Protein AF-0000000065904518 (afdb_homodimer)

pLDDT: mean 92.26, std 13.94, range [32.84, 98.69]

Solvent-accessible surface area (backbone atoms only — not comparable to full-atom values): 16550 Å² total; per-residue (Å²): 127,89,69,76,76,59,54,60,57,53,29,49,75,62,74,38,80,80,44,69,68,53,45,39,47,5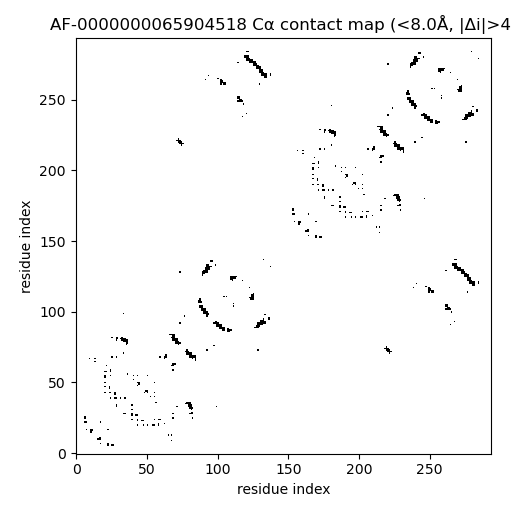3,52,30,30,59,76,35,68,60,33,37,64,67,58,40,47,53,53,30,31,72,77,37,74,81,62,52,71,66,55,50,53,50,43,52,50,52,35,35,74,62,60,62,30,38,78,45,29,58,71,97,48,69,61,21,27,25,49,82,59,93,60,55,56,32,39,34,35,20,74,82,83,60,55,71,42,80,24,62,40,83,72,47,55,71,49,60,61,78,68,73,52,61,83,69,36,55,70,55,34,50,45,47,41,33,34,28,31,37,57,77,56,45,59,54,51,58,60,66,65,63,122,127,88,69,76,77,58,54,57,58,53,29,49,76,62,74,36,81,79,44,70,68,52,46,38,46,54,53,31,30,59,75,35,70,60,33,36,64,67,59,40,49,53,52,30,31,71,79,37,74,81,63,51,72,67,56,51,51,51,42,51,49,53,37,33,75,62,59,61,30,38,77,47,29,57,71,98,48,69,58,21,28,26,49,82,60,94,59,56,58,33,39,33,35,20,74,80,83,60,53,70,44,80,24,61,40,84,74,46,56,71,48,61,61,80,68,71,52,62,85,69,37,55,70,56,36,52,46,46,40,34,33,28,31,37,58,77,55,46,57,56,51,57,58,66,66,63,124

Structure (mmCIF, N/CA/C/O backbone):
data_AF-0000000065904518-model_v1
#
loop_
_entity.id
_entity.type
_entity.pdbx_description
1 polymer 'Transcriptional regulator FurA'
#
loop_
_atom_site.group_PDB
_atom_site.id
_atom_site.type_symbol
_atom_site.label_atom_id
_atom_site.label_alt_id
_atom_site.label_comp_id
_atom_site.label_asym_id
_atom_site.label_entity_id
_atom_site.label_seq_id
_atom_site.pdbx_PDB_ins_code
_atom_site.Cartn_x
_atom_site.Cartn_y
_atom_site.Cartn_z
_atom_site.occupancy
_atom_site.B_iso_or_equiv
_atom_site.auth_seq_id
_atom_site.auth_comp_id
_atom_site.auth_asym_id
_atom_site.auth_atom_id
_atom_site.pdbx_PDB_model_num
ATOM 1 N N . MET A 1 1 ? 13.672 -23.656 -23.484 1 33.91 1 MET A N 1
ATOM 2 C CA . MET A 1 1 ? 12.258 -24 -23.594 1 33.91 1 MET A CA 1
ATOM 3 C C . MET A 1 1 ? 11.477 -23.531 -22.375 1 33.91 1 MET A C 1
ATOM 5 O O . MET A 1 1 ? 11.734 -23.984 -21.266 1 33.91 1 MET A O 1
ATOM 9 N N . SER A 1 2 ? 11.133 -22.25 -22.141 1 41.97 2 SER A N 1
ATOM 10 C CA . SER A 1 2 ? 10.445 -21.766 -20.953 1 41.97 2 SER A CA 1
ATOM 11 C C . SER A 1 2 ? 9.273 -22.656 -20.578 1 41.97 2 SER A C 1
ATOM 13 O O . SER A 1 2 ? 8.32 -22.797 -21.344 1 41.97 2 SER A O 1
ATOM 15 N N . SER A 1 3 ? 9.453 -23.812 -19.984 1 47.16 3 SER A N 1
ATOM 16 C CA . SER A 1 3 ? 8.508 -24.875 -19.672 1 47.16 3 SER A CA 1
ATOM 17 C C . SER A 1 3 ? 7.203 -24.297 -19.125 1 47.16 3 SER A C 1
ATOM 19 O O . SER A 1 3 ? 7.211 -23.297 -18.422 1 47.16 3 SER A O 1
ATOM 21 N N . ILE A 1 4 ? 6.148 -24.391 -19.938 1 58.22 4 ILE A N 1
ATOM 22 C CA . ILE A 1 4 ? 4.797 -24.094 -19.484 1 58.22 4 ILE A CA 1
ATOM 23 C C . ILE A 1 4 ? 4.629 -24.547 -18.031 1 58.22 4 ILE A C 1
ATOM 25 O O . ILE A 1 4 ? 4.855 -25.719 -17.703 1 58.22 4 ILE A O 1
ATOM 29 N N . PRO A 1 5 ? 4.633 -23.578 -17.094 1 65.94 5 PRO A N 1
ATOM 30 C CA . PRO A 1 5 ? 4.461 -23.984 -15.695 1 65.94 5 PRO A CA 1
ATOM 31 C C . PRO A 1 5 ? 3.414 -25.078 -15.516 1 65.94 5 PRO A C 1
ATOM 33 O O . PRO A 1 5 ? 2.396 -25.094 -16.219 1 65.94 5 PRO A O 1
ATOM 36 N N . ASP A 1 6 ? 3.777 -26.156 -14.953 1 90.44 6 ASP A N 1
ATOM 37 C CA . ASP A 1 6 ? 2.793 -27.172 -14.547 1 90.44 6 ASP A CA 1
ATOM 38 C C . ASP A 1 6 ? 1.979 -26.688 -13.352 1 90.44 6 ASP A C 1
ATOM 40 O O . ASP A 1 6 ? 2.328 -26.969 -12.203 1 90.44 6 ASP A O 1
ATOM 44 N N . TYR A 1 7 ? 0.932 -25.938 -13.602 1 95.88 7 TYR A N 1
ATOM 45 C CA . TYR A 1 7 ? 0.104 -25.328 -12.57 1 95.88 7 TYR A CA 1
ATOM 46 C C . TYR A 1 7 ? -0.527 -26.391 -11.68 1 95.88 7 TYR A C 1
ATOM 48 O O . TYR A 1 7 ? -0.698 -26.188 -10.477 1 95.88 7 TYR A O 1
ATOM 56 N N . ALA A 1 8 ? -0.791 -27.516 -12.289 1 95.81 8 ALA A N 1
ATOM 57 C CA . ALA A 1 8 ? -1.344 -28.609 -11.492 1 95.81 8 ALA A CA 1
ATOM 58 C C . ALA A 1 8 ? -0.353 -29.062 -10.43 1 95.81 8 ALA A C 1
ATOM 60 O O . ALA A 1 8 ? -0.732 -29.297 -9.281 1 95.81 8 ALA A O 1
ATOM 61 N N . GLU A 1 9 ? 0.827 -29.188 -10.805 1 96.19 9 GLU A N 1
ATOM 62 C CA . GLU A 1 9 ? 1.854 -29.625 -9.867 1 96.19 9 GLU A CA 1
ATOM 63 C C . GLU A 1 9 ? 2.066 -28.578 -8.766 1 96.19 9 GLU A C 1
ATOM 65 O O . GLU A 1 9 ? 2.283 -28.922 -7.605 1 96.19 9 GLU A O 1
ATOM 70 N N . GLN A 1 10 ? 2.02 -27.328 -9.156 1 96.69 10 GLN A N 1
ATOM 71 C CA . GLN A 1 10 ? 2.162 -26.266 -8.172 1 96.69 10 GLN A CA 1
ATOM 72 C C . GLN A 1 10 ? 1.05 -26.328 -7.125 1 96.69 10 GLN A C 1
ATOM 74 O O . GLN A 1 10 ? 1.305 -26.172 -5.93 1 96.69 10 GLN A O 1
ATOM 79 N N . LEU A 1 11 ? -0.128 -26.531 -7.594 1 97.88 11 LEU A N 1
ATOM 80 C CA . LEU A 1 11 ? -1.276 -26.641 -6.703 1 97.88 11 LEU A CA 1
ATOM 81 C C . LEU A 1 11 ? -1.133 -27.844 -5.77 1 97.88 11 LEU A C 1
ATOM 83 O O . LEU A 1 11 ? -1.323 -27.703 -4.559 1 97.88 11 LEU A O 1
ATOM 87 N N . ARG A 1 12 ? -0.696 -28.953 -6.27 1 97.06 12 ARG A N 1
ATOM 88 C CA . ARG A 1 12 ? -0.511 -30.156 -5.465 1 97.06 12 ARG A CA 1
ATOM 89 C C . ARG A 1 12 ? 0.574 -29.938 -4.414 1 97.06 12 ARG A C 1
ATOM 91 O O . ARG A 1 12 ? 0.4 -30.312 -3.252 1 97.06 12 ARG A O 1
ATOM 98 N N . THR A 1 13 ? 1.61 -29.328 -4.805 1 96.38 13 THR A N 1
ATOM 99 C CA . THR A 1 13 ? 2.734 -29.094 -3.908 1 96.38 13 THR A CA 1
ATOM 100 C C . THR A 1 13 ? 2.33 -28.156 -2.768 1 96.38 13 THR A C 1
ATOM 102 O O . THR A 1 13 ? 2.846 -28.281 -1.653 1 96.38 13 THR A O 1
ATOM 105 N N . ALA A 1 14 ? 1.372 -27.312 -3.035 1 96.94 14 ALA A N 1
ATOM 106 C CA . ALA A 1 14 ? 0.885 -26.375 -2.027 1 96.94 14 ALA A CA 1
ATOM 107 C C . ALA A 1 14 ? -0.29 -26.969 -1.251 1 96.94 14 ALA A C 1
ATOM 109 O O . ALA A 1 14 ? -0.959 -26.266 -0.494 1 96.94 14 ALA A O 1
ATOM 110 N N . ASP A 1 15 ? -0.575 -28.203 -1.538 1 97.69 15 ASP A N 1
ATOM 111 C CA . ASP A 1 15 ? -1.636 -28.953 -0.865 1 97.69 15 ASP A CA 1
ATOM 112 C C . ASP A 1 15 ? -3.006 -28.359 -1.175 1 97.69 15 ASP A C 1
ATOM 114 O O . ASP A 1 15 ? -3.865 -28.266 -0.294 1 97.69 15 ASP A O 1
ATOM 118 N N . LEU A 1 16 ? -3.139 -27.891 -2.355 1 97.81 16 LEU A N 1
ATOM 119 C CA . LEU A 1 16 ? -4.43 -27.406 -2.844 1 97.81 16 LEU A CA 1
ATOM 120 C C . LEU A 1 16 ? -5.004 -28.375 -3.879 1 97.81 16 LEU A C 1
ATOM 122 O O . LEU A 1 16 ? -4.262 -28.969 -4.656 1 97.81 16 LEU A O 1
ATOM 126 N N . ARG A 1 17 ? -6.332 -28.406 -3.902 1 97.38 17 ARG A N 1
ATOM 127 C CA . ARG A 1 17 ? -6.984 -29.188 -4.941 1 97.38 17 ARG A CA 1
ATOM 128 C C . ARG A 1 17 ? -6.75 -28.594 -6.32 1 97.38 17 ARG A C 1
ATOM 130 O O . ARG A 1 17 ? -6.754 -27.359 -6.477 1 97.38 17 ARG A O 1
ATOM 137 N N . VAL A 1 18 ? -6.57 -29.594 -7.238 1 97.75 18 VAL A N 1
ATOM 138 C CA . VAL A 1 18 ? -6.465 -29.141 -8.625 1 97.75 18 VAL A CA 1
ATOM 139 C C . VAL A 1 18 ? -7.859 -28.969 -9.219 1 97.75 18 VAL A C 1
ATOM 141 O O . VAL A 1 18 ? -8.547 -29.953 -9.492 1 97.75 18 VAL A O 1
ATOM 144 N N . THR A 1 19 ? -8.32 -27.656 -9.414 1 96.88 19 THR A N 1
ATOM 145 C CA . THR A 1 19 ? -9.602 -27.375 -10.047 1 96.88 19 THR A CA 1
ATOM 146 C C . THR A 1 19 ? -9.406 -26.484 -11.281 1 96.88 19 THR A C 1
ATOM 148 O O . THR A 1 19 ? -8.375 -25.812 -11.414 1 96.88 19 THR A O 1
ATOM 151 N N . ARG A 1 20 ? -10.344 -26.5 -12.109 1 96.69 20 ARG A N 1
ATOM 152 C CA . ARG A 1 20 ? -10.25 -25.719 -13.328 1 96.69 20 ARG A CA 1
ATOM 153 C C . ARG A 1 20 ? -10.133 -24.234 -13.008 1 96.69 20 ARG A C 1
ATOM 155 O O . ARG A 1 20 ? -9.281 -23.531 -13.57 1 96.69 20 ARG A O 1
ATOM 162 N N . PRO A 1 21 ? -10.938 -23.656 -12.055 1 97.75 21 PRO A N 1
ATOM 163 C CA . PRO A 1 21 ? -10.797 -22.234 -11.734 1 97.75 21 PRO A CA 1
ATOM 164 C C . PRO A 1 21 ? -9.422 -21.875 -11.18 1 97.75 21 PRO A C 1
ATOM 166 O O . PRO A 1 21 ? -8.852 -20.844 -11.547 1 97.75 21 PRO A O 1
ATOM 169 N N . ARG A 1 22 ? -8.867 -22.75 -10.383 1 98.12 22 ARG A N 1
ATOM 170 C CA . ARG A 1 22 ? -7.559 -22.469 -9.805 1 98.12 22 ARG A CA 1
ATOM 171 C C . ARG A 1 22 ? -6.477 -22.469 -10.883 1 98.12 22 ARG A C 1
ATOM 173 O O . ARG A 1 22 ? -5.605 -21.594 -10.891 1 98.12 22 ARG A O 1
ATOM 180 N N . VAL A 1 23 ? -6.52 -23.406 -11.742 1 97.94 23 VAL A N 1
ATOM 181 C CA . VAL A 1 23 ? -5.559 -23.469 -12.836 1 97.94 23 VAL A CA 1
ATOM 182 C C . VAL A 1 23 ? -5.73 -22.234 -13.734 1 97.94 23 VAL A C 1
ATOM 184 O O . VAL A 1 23 ? -4.746 -21.594 -14.102 1 97.94 23 VAL A O 1
ATOM 187 N N . ALA A 1 24 ? -6.969 -21.922 -14.07 1 98 24 ALA A N 1
ATOM 188 C CA . ALA A 1 24 ? -7.258 -20.781 -14.938 1 98 24 ALA A CA 1
ATOM 189 C C . ALA A 1 24 ? -6.762 -19.469 -14.32 1 98 24 ALA A C 1
ATOM 191 O O . ALA A 1 24 ? -6.234 -18.609 -15.023 1 98 24 ALA A O 1
ATOM 192 N N . VAL A 1 25 ? -6.934 -19.312 -13.031 1 98.56 25 VAL A N 1
ATOM 193 C CA . VAL A 1 25 ? -6.5 -18.094 -12.352 1 98.56 25 VAL A CA 1
ATOM 194 C C . VAL A 1 25 ? -4.977 -18 -12.367 1 98.56 25 VAL A C 1
ATOM 196 O O . VAL A 1 25 ? -4.414 -16.938 -12.633 1 98.56 25 VAL A O 1
ATOM 199 N N . LEU A 1 26 ? -4.332 -19.125 -12.133 1 98.44 26 LEU A N 1
ATOM 200 C CA . LEU A 1 26 ? -2.873 -19.125 -12.195 1 98.44 26 LEU A CA 1
ATOM 201 C C . LEU A 1 26 ? -2.385 -18.734 -13.586 1 98.44 26 LEU A C 1
ATOM 203 O O . LEU A 1 26 ? -1.454 -17.938 -13.719 1 98.44 26 LEU A O 1
ATOM 207 N N . GLU A 1 27 ? -2.992 -19.281 -14.57 1 97.88 27 GLU A N 1
ATOM 208 C CA . GLU A 1 27 ? -2.646 -18.953 -15.953 1 97.88 27 GLU A CA 1
ATOM 209 C C . GLU A 1 27 ? -2.863 -17.469 -16.234 1 97.88 27 GLU A C 1
ATOM 211 O O . GLU A 1 27 ? -2.008 -16.812 -16.828 1 97.88 27 GLU A O 1
ATOM 216 N N . ALA A 1 28 ? -3.979 -16.953 -15.82 1 98.44 28 ALA A N 1
ATOM 217 C CA . ALA A 1 28 ? -4.332 -15.555 -16.047 1 98.44 28 ALA A CA 1
ATOM 218 C C . ALA A 1 28 ? -3.338 -14.617 -15.375 1 98.44 28 ALA A C 1
ATOM 220 O O . ALA A 1 28 ? -2.885 -13.641 -15.977 1 98.44 28 ALA A O 1
ATOM 221 N N . VAL A 1 29 ? -3 -14.922 -14.109 1 98.62 29 VAL A N 1
ATOM 222 C CA . VAL A 1 29 ? -2.066 -14.086 -13.359 1 98.62 29 VAL A CA 1
ATOM 223 C C . VAL A 1 29 ? -0.698 -14.109 -14.039 1 98.62 29 VAL A C 1
ATOM 225 O O . VAL A 1 29 ? -0.039 -13.07 -14.148 1 98.62 29 VAL A O 1
ATOM 228 N N . ASN A 1 30 ? -0.292 -15.234 -14.477 1 98.06 30 ASN A N 1
ATOM 229 C CA . ASN A 1 30 ? 0.993 -15.359 -15.156 1 98.06 30 ASN A CA 1
ATOM 230 C C . ASN A 1 30 ? 1.015 -14.578 -16.469 1 98.06 30 ASN A C 1
ATOM 232 O O . ASN A 1 30 ? 2.012 -13.93 -16.797 1 98.06 30 ASN A O 1
ATOM 236 N N . ALA A 1 31 ? -0.03 -14.609 -17.156 1 97.75 31 ALA A N 1
ATOM 237 C CA . ALA A 1 31 ? -0.126 -13.961 -18.469 1 97.75 31 ALA A CA 1
ATOM 238 C C . ALA A 1 31 ? -0.268 -12.453 -18.328 1 97.75 31 ALA A C 1
ATOM 240 O O . ALA A 1 31 ? -0.019 -11.703 -19.266 1 97.75 31 ALA A O 1
ATOM 241 N N . HIS A 1 32 ? -0.714 -11.977 -17.188 1 98.19 32 HIS A N 1
ATOM 242 C CA . HIS A 1 32 ? -0.97 -10.562 -16.969 1 98.19 32 HIS A CA 1
ATOM 243 C C . HIS A 1 32 ? -0.32 -10.086 -15.664 1 98.19 32 HIS A C 1
ATOM 245 O O . HIS A 1 32 ? -1.012 -9.812 -14.688 1 98.19 32 HIS A O 1
ATOM 251 N N . PRO A 1 33 ? 0.961 -9.914 -15.703 1 98.06 33 PRO A N 1
ATOM 252 C CA . PRO A 1 33 ? 1.641 -9.484 -14.477 1 98.06 33 PRO A CA 1
ATOM 253 C C . PRO A 1 33 ? 1.093 -8.164 -13.93 1 98.06 33 PRO A C 1
ATOM 255 O O . PRO A 1 33 ? 0.822 -7.238 -14.695 1 98.06 33 PRO A O 1
ATOM 258 N N . HIS A 1 34 ? 0.833 -8.117 -12.57 1 98.44 34 HIS A N 1
ATOM 259 C CA . HIS A 1 34 ? 0.378 -6.961 -11.812 1 98.44 34 HIS A CA 1
ATOM 260 C C . HIS A 1 34 ? -1.03 -6.547 -12.227 1 98.44 34 HIS A C 1
ATOM 262 O O . HIS A 1 34 ? -1.382 -5.367 -12.164 1 98.44 34 HIS A O 1
ATOM 268 N N . ALA A 1 35 ? -1.768 -7.488 -12.695 1 98.12 35 ALA A N 1
ATOM 269 C CA . ALA A 1 35 ? -3.143 -7.207 -13.102 1 98.12 35 ALA A CA 1
ATOM 270 C C . ALA A 1 35 ? -4.051 -7.047 -11.883 1 98.12 35 ALA A C 1
ATOM 272 O O . ALA A 1 35 ? -3.801 -7.645 -10.836 1 98.12 35 ALA A O 1
ATOM 273 N N . ASP A 1 36 ? -5.062 -6.211 -12.117 1 97.56 36 ASP A N 1
ATOM 274 C CA . ASP A 1 36 ? -6.078 -6.109 -11.07 1 97.56 36 ASP A CA 1
ATOM 275 C C . ASP A 1 36 ? -7.102 -7.234 -11.188 1 97.56 36 ASP A C 1
ATOM 277 O O . ASP A 1 36 ? -7.047 -8.039 -12.117 1 97.56 36 ASP A O 1
ATOM 281 N N . THR A 1 37 ? -7.992 -7.266 -10.266 1 97.25 37 THR A N 1
ATOM 282 C CA . THR A 1 37 ? -8.945 -8.367 -10.164 1 97.25 37 THR A CA 1
ATOM 283 C C . THR A 1 37 ? -9.859 -8.398 -11.383 1 97.25 37 THR A C 1
ATOM 285 O O . THR A 1 37 ? -10.188 -9.469 -11.898 1 97.25 37 THR A O 1
ATOM 288 N N . GLU A 1 38 ? -10.281 -7.254 -11.859 1 97.19 38 GLU A N 1
ATOM 289 C CA . GLU A 1 38 ? -11.188 -7.191 -13 1 97.19 38 GLU A CA 1
ATOM 290 C C . GLU A 1 38 ? -10.531 -7.762 -14.258 1 97.19 38 GLU A C 1
ATOM 292 O O . GLU A 1 38 ? -11.172 -8.492 -15.023 1 97.19 38 GLU A O 1
ATOM 297 N N . THR A 1 39 ? -9.352 -7.398 -14.492 1 98.06 39 THR A N 1
ATOM 298 C CA . THR A 1 39 ? -8.602 -7.934 -15.625 1 98.06 39 THR A CA 1
ATOM 299 C C . THR A 1 39 ? -8.484 -9.453 -15.523 1 98.06 39 THR A C 1
ATOM 301 O O . THR A 1 39 ? -8.695 -10.164 -16.5 1 98.06 39 THR A O 1
ATOM 304 N N . ILE A 1 40 ? -8.125 -9.914 -14.32 1 98.56 40 ILE A N 1
ATOM 305 C CA . ILE A 1 40 ? -7.977 -11.352 -14.102 1 98.56 40 ILE A CA 1
ATOM 306 C C . ILE A 1 40 ? -9.32 -12.047 -14.328 1 98.56 40 ILE A C 1
ATOM 308 O O . ILE A 1 40 ? -9.391 -13.07 -15.008 1 98.56 40 ILE A O 1
ATOM 312 N N . PHE A 1 41 ? -10.398 -11.438 -13.789 1 98.69 41 PHE A N 1
ATOM 313 C CA . PHE A 1 41 ? -11.727 -12.008 -13.977 1 98.69 41 PHE A CA 1
ATOM 314 C C . PHE A 1 41 ? -12.062 -12.133 -15.461 1 98.69 41 PHE A C 1
ATOM 316 O O . PHE A 1 41 ? -12.523 -13.18 -15.906 1 98.69 41 PHE A O 1
ATOM 323 N N . GLY A 1 42 ? -11.844 -11.141 -16.203 1 98.44 42 GLY A N 1
ATOM 324 C CA . GLY A 1 42 ? -12.094 -11.172 -17.625 1 98.44 42 GLY A CA 1
ATOM 325 C C . GLY A 1 42 ? -11.328 -12.273 -18.344 1 98.44 42 GLY A C 1
ATOM 326 O O . GLY A 1 42 ? -11.891 -12.992 -19.172 1 98.44 42 GLY A O 1
ATOM 327 N N . ALA A 1 43 ? -10.07 -12.383 -18.047 1 98.44 43 ALA A N 1
ATOM 328 C CA . ALA A 1 43 ? -9.227 -13.406 -18.656 1 98.44 43 ALA A CA 1
ATOM 329 C C . ALA A 1 43 ? -9.727 -14.812 -18.312 1 98.44 43 ALA A C 1
ATOM 331 O O . ALA A 1 43 ? -9.773 -15.688 -19.172 1 98.44 43 ALA A O 1
ATOM 332 N N . VAL A 1 44 ? -10.062 -15.016 -17.047 1 98.56 44 VAL A N 1
ATOM 333 C CA . VAL A 1 44 ? -10.539 -16.328 -16.609 1 98.56 44 VAL A CA 1
ATOM 334 C C . VAL A 1 44 ? -11.867 -16.641 -17.281 1 98.56 44 VAL A C 1
ATOM 336 O O . VAL A 1 44 ? -12.094 -17.766 -17.719 1 98.56 44 VAL A O 1
ATOM 339 N N . ARG A 1 45 ? -12.719 -15.688 -17.344 1 97.94 45 ARG A N 1
ATOM 340 C CA . ARG A 1 45 ? -14.039 -15.875 -17.922 1 97.94 45 ARG A CA 1
ATOM 341 C C . ARG A 1 45 ? -13.93 -16.281 -19.391 1 97.94 45 ARG A C 1
ATOM 343 O O . ARG A 1 45 ? -14.781 -17 -19.906 1 97.94 45 ARG A O 1
ATOM 350 N N . PHE A 1 46 ? -12.969 -15.781 -20.016 1 97 46 PHE A N 1
ATOM 351 C CA . PHE A 1 46 ? -12.742 -16.172 -21.391 1 97 46 PHE A CA 1
ATOM 352 C C . PHE A 1 46 ? -12.523 -17.672 -21.5 1 97 46 PHE A C 1
ATOM 354 O O . PHE A 1 46 ? -13.039 -18.328 -22.422 1 97 46 PHE A O 1
ATOM 361 N N . ALA A 1 47 ? -11.836 -18.234 -20.609 1 95.38 47 ALA A N 1
ATOM 362 C CA . ALA A 1 47 ? -11.531 -19.672 -20.594 1 95.38 47 ALA A CA 1
ATOM 363 C C . ALA A 1 47 ? -12.656 -20.469 -19.938 1 95.38 47 ALA A C 1
ATOM 365 O O . ALA A 1 47 ? -12.914 -21.609 -20.312 1 95.38 47 ALA A O 1
ATOM 366 N N . LEU A 1 48 ? -13.258 -19.891 -18.938 1 97.94 48 LEU A N 1
ATOM 367 C CA . LEU A 1 48 ? -14.344 -20.5 -18.188 1 97.94 48 LEU A CA 1
ATOM 368 C C . LEU A 1 48 ? -15.562 -19.562 -18.141 1 97.94 48 LEU A C 1
ATOM 370 O O . LEU A 1 48 ? -15.781 -18.875 -17.141 1 97.94 48 LEU A O 1
ATOM 374 N N . PRO A 1 49 ? -16.406 -19.703 -19.094 1 97.62 49 PRO A N 1
ATOM 375 C CA . PRO A 1 49 ? -17.484 -18.734 -19.266 1 97.62 49 PRO A CA 1
ATOM 376 C C . PRO A 1 49 ? -18.469 -18.719 -18.094 1 97.62 49 PRO A C 1
ATOM 378 O O . PRO A 1 49 ? -19.094 -17.688 -17.828 1 97.62 49 PRO A O 1
ATOM 381 N N . ASP A 1 50 ? -18.547 -19.672 -17.344 1 97.06 50 ASP A N 1
ATOM 382 C CA . ASP A 1 50 ? -19.562 -19.75 -16.297 1 97.06 50 ASP A CA 1
ATOM 383 C C . ASP A 1 50 ? -18.984 -19.391 -14.93 1 97.06 50 ASP A C 1
ATOM 385 O O . ASP A 1 50 ? -19.688 -19.469 -13.914 1 97.06 50 ASP A O 1
ATOM 389 N N . VAL A 1 51 ? -17.781 -19.016 -14.922 1 97.75 51 VAL A N 1
ATOM 390 C CA . VAL A 1 51 ? -17.156 -18.734 -13.633 1 97.75 51 VAL A CA 1
ATOM 391 C C . VAL A 1 51 ? -17.734 -17.453 -13.039 1 97.75 51 VAL A C 1
ATOM 393 O O . VAL A 1 51 ? -17.984 -16.484 -13.758 1 97.75 51 VAL A O 1
ATOM 396 N N . SER A 1 52 ? -18.031 -17.406 -11.773 1 97.94 52 SER A N 1
ATOM 397 C CA . SER A 1 52 ? -18.531 -16.219 -11.094 1 97.94 52 SER A CA 1
ATOM 398 C C . SER A 1 52 ? -17.391 -15.32 -10.633 1 97.94 52 SER A C 1
ATOM 400 O O . SER A 1 52 ? -16.266 -15.789 -10.43 1 97.94 52 SER A O 1
ATOM 402 N N . ARG A 1 53 ? -17.656 -14.07 -10.461 1 96.94 53 ARG A N 1
ATOM 403 C CA . ARG A 1 53 ? -16.672 -13.141 -9.906 1 96.94 53 ARG A CA 1
ATOM 404 C C . ARG A 1 53 ? -16.234 -13.57 -8.516 1 96.94 53 ARG A C 1
ATOM 406 O O . ARG A 1 53 ? -15.039 -13.539 -8.203 1 96.94 53 ARG A O 1
ATOM 413 N N . GLN A 1 54 ? -17.172 -14.039 -7.719 1 97.31 54 GLN A N 1
ATOM 414 C CA . GLN A 1 54 ? -16.875 -14.469 -6.352 1 97.31 54 GLN A CA 1
ATOM 415 C C . GLN A 1 54 ? -15.914 -15.648 -6.336 1 97.31 54 GLN A C 1
ATOM 417 O O . GLN A 1 54 ? -15.008 -15.711 -5.504 1 97.31 54 GLN A O 1
ATOM 422 N N . ALA A 1 55 ? -16.031 -16.516 -7.238 1 97.81 55 ALA A N 1
ATOM 423 C CA . ALA A 1 55 ? -15.148 -17.672 -7.332 1 97.81 55 ALA A CA 1
ATOM 424 C C . ALA A 1 55 ? -13.711 -17.234 -7.613 1 97.81 55 ALA A C 1
ATOM 426 O O . ALA A 1 55 ? -12.773 -17.75 -7.004 1 97.81 55 ALA A O 1
ATOM 427 N N . VAL A 1 56 ? -13.602 -16.297 -8.477 1 98.31 56 VAL A N 1
ATOM 428 C CA . VAL A 1 56 ? -12.273 -15.812 -8.828 1 98.31 56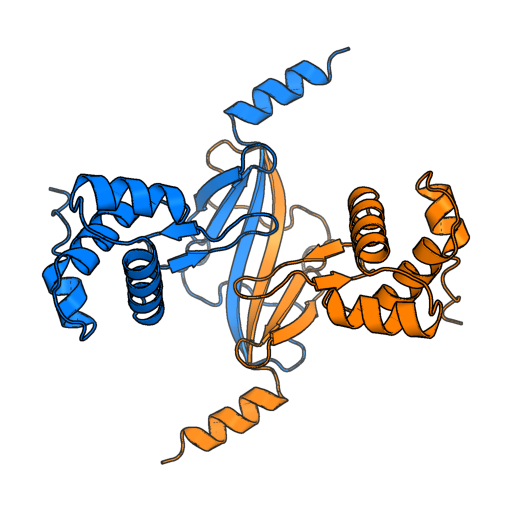 VAL A CA 1
ATOM 429 C C . VAL A 1 56 ? -11.633 -15.133 -7.617 1 98.31 56 VAL A C 1
ATOM 431 O O . VAL A 1 56 ? -10.461 -15.359 -7.32 1 98.31 56 VAL A O 1
ATOM 434 N N . TYR A 1 57 ? -12.422 -14.391 -6.914 1 97.62 57 TYR A N 1
ATOM 435 C CA . TYR A 1 57 ? -11.938 -13.742 -5.703 1 97.62 57 TYR A CA 1
ATOM 436 C C . TYR A 1 57 ? -11.484 -14.766 -4.672 1 97.62 57 TYR A C 1
ATOM 438 O O . TYR A 1 57 ? -10.406 -14.633 -4.09 1 97.62 57 TYR A O 1
ATOM 446 N N . ASP A 1 58 ? -12.242 -15.766 -4.508 1 98.25 58 ASP A N 1
ATOM 447 C CA . ASP A 1 58 ? -11.93 -16.812 -3.547 1 98.25 58 ASP A CA 1
ATOM 448 C C . ASP A 1 58 ? -10.648 -17.547 -3.939 1 98.25 58 ASP A C 1
ATOM 450 O O . ASP A 1 58 ? -9.812 -17.859 -3.086 1 98.25 58 ASP A O 1
ATOM 454 N N . VAL A 1 59 ? -10.578 -17.797 -5.172 1 98.56 59 VAL A N 1
ATOM 455 C CA . VAL A 1 59 ? -9.398 -18.516 -5.66 1 98.56 59 VAL A CA 1
ATOM 456 C C . VAL A 1 59 ? -8.156 -17.641 -5.469 1 98.56 59 VAL A C 1
ATOM 458 O O . VAL A 1 59 ? -7.121 -18.125 -5.004 1 98.56 59 VAL A O 1
ATOM 461 N N . LEU A 1 60 ? -8.258 -16.375 -5.84 1 98.56 60 LEU A N 1
ATOM 462 C CA . LEU A 1 60 ? -7.129 -15.461 -5.652 1 98.56 60 LEU A CA 1
ATOM 463 C C . LEU A 1 60 ? -6.707 -15.414 -4.188 1 98.56 60 LEU A C 1
ATOM 465 O O . LEU A 1 60 ? -5.512 -15.438 -3.881 1 98.56 60 LEU A O 1
ATOM 469 N N . HIS A 1 61 ? -7.629 -15.383 -3.322 1 97.56 61 HIS A N 1
ATOM 470 C CA . HIS A 1 61 ? -7.336 -15.383 -1.893 1 97.56 61 HIS A CA 1
ATOM 471 C C . HIS A 1 61 ? -6.617 -16.656 -1.478 1 97.56 61 HIS A C 1
ATOM 473 O O . HIS A 1 61 ? -5.605 -16.609 -0.773 1 97.56 61 HIS A O 1
ATOM 479 N N . ALA A 1 62 ? -7.098 -17.797 -1.93 1 98.19 62 ALA A N 1
ATOM 480 C CA . ALA A 1 62 ? -6.508 -19.094 -1.589 1 98.19 62 ALA A CA 1
ATOM 481 C C . ALA A 1 62 ? -5.078 -19.188 -2.117 1 98.19 62 ALA A C 1
ATOM 483 O O . ALA A 1 62 ? -4.18 -19.641 -1.405 1 98.19 62 ALA A O 1
ATOM 484 N N . LEU A 1 63 ? -4.941 -18.797 -3.348 1 98.44 63 LEU A N 1
ATOM 485 C CA . LEU A 1 63 ? -3.629 -18.891 -3.977 1 98.44 63 LEU A CA 1
ATOM 486 C C . LEU A 1 63 ? -2.637 -17.953 -3.303 1 98.44 63 LEU A C 1
ATOM 488 O O . LEU A 1 63 ? -1.454 -18.281 -3.176 1 98.44 63 LEU A O 1
ATOM 492 N N . THR A 1 64 ? -3.09 -16.797 -2.895 1 97.44 64 THR A N 1
ATOM 493 C CA . THR A 1 64 ? -2.25 -15.844 -2.178 1 97.44 64 THR A CA 1
ATOM 494 C C . THR A 1 64 ? -1.847 -16.391 -0.813 1 97.44 64 THR A C 1
ATOM 496 O O . THR A 1 64 ? -0.675 -16.344 -0.437 1 97.44 64 THR A O 1
ATOM 499 N N . ALA A 1 65 ? -2.773 -16.953 -0.15 1 96.19 65 ALA A N 1
ATOM 500 C CA . ALA A 1 65 ? -2.506 -17.531 1.161 1 96.19 65 ALA A CA 1
ATOM 501 C C . ALA A 1 65 ? -1.492 -18.672 1.06 1 96.19 65 ALA A C 1
ATOM 503 O O . ALA A 1 65 ? -0.684 -18.875 1.969 1 96.19 65 ALA A O 1
ATOM 504 N N . ALA A 1 66 ? -1.508 -19.328 -0.017 1 97.5 66 ALA A N 1
ATOM 505 C CA . ALA A 1 66 ? -0.63 -20.484 -0.224 1 97.5 66 ALA A CA 1
ATOM 506 C C . ALA A 1 66 ? 0.737 -20.047 -0.74 1 97.5 66 ALA A C 1
ATOM 508 O O . ALA A 1 66 ? 1.642 -20.859 -0.899 1 97.5 66 ALA A O 1
ATOM 509 N N . GLY A 1 67 ? 0.846 -18.812 -1.104 1 96.94 67 GLY A N 1
ATOM 510 C CA . GLY A 1 67 ? 2.125 -18.297 -1.553 1 96.94 67 GLY A CA 1
ATOM 511 C C . GLY A 1 67 ? 2.377 -18.516 -3.031 1 96.94 67 GLY A C 1
ATOM 512 O O . GLY A 1 67 ? 3.51 -18.375 -3.502 1 96.94 67 GLY A O 1
ATOM 513 N N . LEU A 1 68 ? 1.36 -18.891 -3.785 1 97.81 68 LEU A N 1
ATOM 514 C CA . LEU A 1 68 ? 1.512 -19.156 -5.215 1 97.81 68 LEU A CA 1
ATOM 515 C C . LEU A 1 68 ? 1.324 -17.875 -6.02 1 97.81 68 LEU A C 1
ATOM 517 O O . LEU A 1 68 ? 1.774 -17.781 -7.164 1 97.81 68 LEU A O 1
ATOM 521 N N . VAL A 1 69 ? 0.603 -16.938 -5.441 1 98.25 69 VAL A N 1
ATOM 522 C CA . VAL A 1 69 ? 0.341 -15.617 -6 1 98.25 69 VAL A CA 1
ATOM 523 C C . VAL A 1 69 ? 0.638 -14.539 -4.957 1 98.25 69 VAL A C 1
ATOM 525 O O . VAL A 1 69 ? 0.394 -14.742 -3.764 1 98.25 69 VAL A O 1
ATOM 528 N N . ARG A 1 70 ? 1.208 -13.516 -5.441 1 97.69 70 ARG A N 1
ATOM 529 C CA . ARG A 1 70 ? 1.448 -12.391 -4.543 1 97.69 70 ARG A CA 1
ATOM 530 C C . ARG A 1 70 ? 0.499 -11.234 -4.844 1 97.69 70 ARG A C 1
ATOM 532 O O . ARG A 1 70 ? 0.303 -10.875 -6.004 1 97.69 70 ARG A O 1
ATOM 539 N N . LYS A 1 71 ? -0.088 -10.789 -3.779 1 96.69 71 LYS A N 1
ATOM 540 C CA . LYS A 1 71 ? -0.924 -9.594 -3.85 1 96.69 71 LYS A CA 1
ATOM 541 C C . LYS A 1 71 ? -0.139 -8.344 -3.451 1 96.69 71 LYS A C 1
ATOM 543 O O . LYS A 1 71 ? 0.518 -8.328 -2.408 1 96.69 71 LYS A O 1
ATOM 548 N N . ILE A 1 72 ? -0.135 -7.359 -4.273 1 94.81 72 ILE A N 1
ATOM 549 C CA . ILE A 1 72 ? 0.49 -6.082 -3.947 1 94.81 72 ILE A CA 1
ATOM 550 C C . ILE A 1 72 ? -0.538 -4.961 -4.062 1 94.81 72 ILE A C 1
ATOM 552 O O . ILE A 1 72 ? -1.478 -5.051 -4.859 1 94.81 72 ILE A O 1
ATOM 556 N N . GLN A 1 73 ? -0.328 -4.004 -3.279 1 93.12 73 GLN A N 1
ATOM 557 C CA . GLN A 1 73 ? -1.235 -2.861 -3.322 1 93.12 73 GLN A CA 1
ATOM 558 C C . GLN A 1 73 ? -0.49 -1.556 -3.059 1 93.12 73 GLN A C 1
ATOM 560 O O . GLN A 1 73 ? -0.585 -0.989 -1.968 1 93.12 73 GLN A O 1
ATOM 565 N N . PRO A 1 74 ? 0.182 -1.065 -4.055 1 92.56 74 PRO A N 1
ATOM 566 C CA . PRO A 1 74 ? 0.805 0.246 -3.863 1 92.56 74 PRO A CA 1
ATOM 567 C C . PRO A 1 74 ? -0.202 1.326 -3.473 1 92.56 74 PRO A C 1
ATOM 569 O O . PRO A 1 74 ? -1.385 1.223 -3.807 1 92.56 74 PRO A O 1
ATOM 572 N N . SER A 1 75 ? 0.338 2.291 -2.771 1 88.56 75 SER A N 1
ATOM 573 C CA . SER A 1 75 ? -0.537 3.361 -2.305 1 88.56 75 SER A CA 1
ATOM 574 C C . SER A 1 75 ? -1.33 3.969 -3.457 1 88.56 75 SER A C 1
ATOM 576 O O . SER A 1 75 ? -0.77 4.266 -4.516 1 88.56 75 SER A O 1
ATOM 578 N N . GLY A 1 76 ? -2.695 4.066 -3.188 1 83.88 76 GLY A N 1
ATOM 579 C CA . GLY A 1 76 ? -3.551 4.703 -4.172 1 83.88 76 GLY A CA 1
ATOM 580 C C . GLY A 1 76 ? -4.023 3.754 -5.258 1 83.88 76 GLY A C 1
ATOM 581 O O . GLY A 1 76 ? -4.758 4.152 -6.164 1 83.88 76 GLY A O 1
ATOM 582 N N . SER A 1 77 ? -3.576 2.594 -5.207 1 89.62 77 SER A N 1
ATOM 583 C CA . SER A 1 77 ? -3.926 1.615 -6.23 1 89.62 77 SER A CA 1
ATOM 584 C C . SER A 1 77 ? -4.781 0.492 -5.652 1 89.62 77 SER A C 1
ATOM 586 O O . SER A 1 77 ? -4.766 0.252 -4.445 1 89.62 77 SER A O 1
ATOM 588 N N . VAL A 1 78 ? -5.555 -0.076 -6.516 1 91.31 78 VAL A N 1
ATOM 589 C CA . VAL A 1 78 ? -6.258 -1.295 -6.129 1 91.31 78 VAL A CA 1
ATOM 590 C C . VAL A 1 78 ? -5.27 -2.453 -6.023 1 91.31 78 VAL A C 1
ATOM 592 O O . VAL A 1 78 ? -4.109 -2.324 -6.422 1 91.31 78 VAL A O 1
ATOM 595 N N . ALA A 1 79 ? -5.754 -3.539 -5.457 1 95 79 ALA A N 1
ATOM 596 C CA . ALA A 1 79 ? -4.926 -4.738 -5.359 1 95 79 ALA A CA 1
ATOM 597 C C . ALA A 1 79 ? -4.512 -5.23 -6.742 1 95 79 ALA A C 1
ATOM 599 O O . ALA A 1 79 ? -5.316 -5.23 -7.676 1 95 79 ALA A O 1
ATOM 600 N N . ARG A 1 80 ? -3.303 -5.559 -6.891 1 97.5 80 ARG A N 1
ATOM 601 C CA . ARG A 1 80 ? -2.719 -6.16 -8.086 1 97.5 80 ARG A CA 1
ATOM 602 C C . ARG A 1 80 ? -2.088 -7.512 -7.762 1 97.5 80 ARG A C 1
ATOM 604 O O . ARG A 1 80 ? -1.671 -7.754 -6.629 1 97.5 80 ARG A O 1
ATOM 611 N N . TYR A 1 81 ? -1.97 -8.352 -8.781 1 98.31 81 TYR A N 1
ATOM 612 C CA . TYR A 1 81 ? -1.523 -9.719 -8.516 1 98.31 81 TYR A CA 1
ATOM 613 C C . TYR A 1 81 ? -0.39 -10.109 -9.453 1 98.31 81 TYR A C 1
ATOM 615 O O . TYR A 1 81 ? -0.359 -9.688 -10.617 1 98.31 81 TYR A O 1
ATOM 623 N N . GLU A 1 82 ? 0.48 -10.953 -8.898 1 98.44 82 GLU A N 1
ATOM 624 C CA . GLU A 1 82 ? 1.594 -11.453 -9.703 1 98.44 82 GLU A CA 1
ATOM 625 C C . GLU A 1 82 ? 1.956 -12.883 -9.312 1 98.44 82 GLU A C 1
ATOM 627 O O . GLU A 1 82 ? 1.693 -13.312 -8.188 1 98.44 82 GLU A O 1
ATOM 632 N N . SER A 1 83 ? 2.621 -13.57 -10.281 1 97.12 83 SER A N 1
ATOM 633 C CA . SER A 1 83 ? 3.016 -14.953 -10.047 1 97.12 83 SER A CA 1
ATOM 634 C C . SER A 1 83 ? 4.484 -15.047 -9.641 1 97.12 83 SER A C 1
ATOM 636 O O . SER A 1 83 ? 4.941 -16.109 -9.195 1 97.12 83 SER A O 1
ATOM 638 N N . ARG A 1 84 ? 5.184 -14.008 -9.859 1 96.69 84 ARG A N 1
ATOM 639 C CA . ARG A 1 84 ? 6.559 -13.984 -9.375 1 96.69 84 ARG A CA 1
ATOM 640 C C . ARG A 1 84 ? 6.602 -13.812 -7.859 1 96.69 84 ARG A C 1
ATOM 642 O O . ARG A 1 84 ? 6.289 -12.742 -7.34 1 96.69 84 ARG A O 1
ATOM 649 N N . VAL A 1 85 ? 7.004 -14.867 -7.168 1 95.75 85 VAL A N 1
ATOM 650 C CA . VAL A 1 85 ? 6.949 -14.867 -5.711 1 95.75 85 VAL A CA 1
ATOM 651 C C . VAL A 1 85 ? 8.266 -15.406 -5.141 1 95.75 85 VAL A C 1
ATOM 653 O O . VAL A 1 85 ? 8.992 -16.125 -5.82 1 95.75 85 VAL A O 1
ATOM 656 N N . GLY A 1 86 ? 8.586 -14.961 -3.922 1 92.94 86 GLY A N 1
ATOM 657 C CA . GLY A 1 86 ? 9.594 -15.625 -3.111 1 92.94 86 GLY A CA 1
ATOM 658 C C . GLY A 1 86 ? 11.008 -15.195 -3.443 1 92.94 86 GLY A C 1
ATOM 659 O O . GLY A 1 86 ? 11.977 -15.836 -3.02 1 92.94 86 GLY A O 1
ATOM 660 N N . ASP A 1 87 ? 11.188 -14.172 -4.242 1 95.56 87 ASP A N 1
ATOM 661 C CA . ASP A 1 87 ? 12.547 -13.836 -4.641 1 95.56 87 ASP A CA 1
ATOM 662 C C . ASP A 1 87 ? 12.938 -12.438 -4.148 1 95.56 87 ASP A C 1
ATOM 664 O O . ASP A 1 87 ? 13.945 -11.883 -4.582 1 95.56 87 ASP A O 1
ATOM 668 N N . ASN A 1 88 ? 12.125 -11.852 -3.328 1 97.19 88 ASN A N 1
ATOM 669 C CA . ASN A 1 88 ? 12.367 -10.57 -2.67 1 97.19 88 ASN A CA 1
ATOM 670 C C . ASN A 1 88 ? 12.492 -9.438 -3.68 1 97.19 88 ASN A C 1
ATOM 672 O O . ASN A 1 88 ? 13.195 -8.453 -3.436 1 97.19 88 ASN A O 1
ATOM 676 N N . HIS A 1 89 ? 11.914 -9.609 -4.82 1 97.88 89 HIS A N 1
ATOM 677 C CA . HIS A 1 89 ? 11.938 -8.5 -5.766 1 97.88 89 HIS A CA 1
ATOM 678 C C . HIS A 1 89 ? 11.047 -7.352 -5.293 1 97.88 89 HIS A C 1
ATOM 680 O O . HIS A 1 89 ? 10.188 -7.539 -4.426 1 97.88 89 HIS A O 1
ATOM 686 N N . HIS A 1 90 ? 11.297 -6.16 -5.836 1 97.75 90 HIS A N 1
ATOM 687 C CA . HIS A 1 90 ? 10.57 -4.938 -5.512 1 97.75 90 HIS A CA 1
ATOM 688 C C . HIS A 1 90 ? 9.836 -4.395 -6.73 1 97.75 90 HIS A C 1
ATOM 690 O O . HIS A 1 90 ? 9.734 -5.074 -7.754 1 97.75 90 HIS A O 1
ATOM 696 N N . HIS A 1 91 ? 9.188 -3.207 -6.516 1 98 91 HIS A N 1
ATOM 697 C CA . HIS A 1 91 ? 8.336 -2.725 -7.598 1 98 91 HIS A CA 1
ATOM 698 C C . HIS A 1 91 ? 8.586 -1.248 -7.883 1 98 91 HIS A C 1
ATOM 700 O O . HIS A 1 91 ? 8.93 -0.487 -6.973 1 98 91 HIS A O 1
ATOM 706 N N . ILE A 1 92 ? 8.477 -0.897 -9.109 1 97.94 92 ILE A N 1
ATOM 707 C CA . ILE A 1 92 ? 8.43 0.478 -9.594 1 97.94 92 ILE A CA 1
ATOM 708 C C . ILE A 1 92 ? 7.012 0.821 -10.039 1 97.94 92 ILE A C 1
ATOM 710 O O . ILE A 1 92 ? 6.348 0.014 -10.688 1 97.94 92 ILE A O 1
ATOM 714 N N . VAL A 1 93 ? 6.562 2.012 -9.688 1 97.75 93 VAL A N 1
ATOM 715 C CA . VAL A 1 93 ? 5.188 2.387 -10 1 97.75 93 VAL A CA 1
ATOM 716 C C . VAL A 1 93 ? 5.164 3.766 -10.656 1 97.75 93 VAL A C 1
ATOM 718 O O . VAL A 1 93 ? 5.777 4.711 -10.156 1 97.75 93 VAL A O 1
ATOM 721 N N . CYS A 1 94 ? 4.469 3.9 -11.719 1 97.94 94 CYS A N 1
ATOM 722 C CA . CYS A 1 94 ? 4.242 5.199 -12.344 1 97.94 94 CYS A CA 1
ATOM 723 C C . CYS A 1 94 ? 3.139 5.965 -11.617 1 97.94 94 CYS A C 1
ATOM 725 O O . CYS A 1 94 ? 2.02 5.469 -11.484 1 97.94 94 CYS A O 1
ATOM 727 N N . ARG A 1 95 ? 3.398 7.148 -11.281 1 94.94 95 ARG A N 1
ATOM 728 C CA . ARG A 1 95 ? 2.438 7.969 -10.555 1 94.94 95 ARG A CA 1
ATOM 729 C C . ARG A 1 95 ? 1.289 8.398 -11.461 1 94.94 95 ARG A C 1
ATOM 731 O O . ARG A 1 95 ? 0.197 8.711 -10.977 1 94.94 95 ARG A O 1
ATOM 738 N N . SER A 1 96 ? 1.495 8.43 -12.633 1 95.5 96 SER A N 1
ATOM 739 C CA . SER A 1 96 ? 0.528 8.984 -13.578 1 95.5 96 SER A CA 1
ATOM 740 C C . SER A 1 96 ? -0.426 7.914 -14.086 1 95.5 96 SER A C 1
ATOM 742 O O . SER A 1 96 ? -1.643 8.023 -13.922 1 95.5 96 SER A O 1
ATOM 744 N N . CYS A 1 97 ? 0.036 6.879 -14.625 1 96.12 97 CYS A N 1
ATOM 745 C CA . CYS A 1 97 ? -0.839 5.922 -15.289 1 96.12 97 CYS A CA 1
ATOM 746 C C . CYS A 1 97 ? -0.999 4.656 -14.461 1 96.12 97 CYS A C 1
ATOM 748 O O . CYS A 1 97 ? -1.834 3.803 -14.766 1 96.12 97 CYS A O 1
ATOM 750 N N . GLY A 1 98 ? -0.06 4.426 -13.438 1 96.5 98 GLY A N 1
ATOM 751 C CA . GLY A 1 98 ? -0.253 3.34 -12.492 1 96.5 98 GLY A CA 1
ATOM 752 C C . GLY A 1 98 ? 0.436 2.053 -12.906 1 96.5 98 GLY A C 1
ATOM 753 O O . GLY A 1 98 ? 0.35 1.042 -12.211 1 96.5 98 GLY A O 1
ATOM 754 N N . VAL A 1 99 ? 1.162 2.086 -14.016 1 97 99 VAL A N 1
ATOM 755 C CA . VAL A 1 99 ? 1.851 0.875 -14.453 1 97 99 VAL A CA 1
ATOM 756 C C . VAL A 1 99 ? 2.906 0.483 -13.422 1 97 99 VAL A C 1
ATOM 758 O O . VAL A 1 99 ? 3.525 1.348 -12.797 1 97 99 VAL A O 1
ATOM 761 N N . ILE A 1 100 ? 3.084 -0.788 -13.289 1 97.81 100 ILE A N 1
ATOM 762 C CA . ILE A 1 100 ? 4.012 -1.338 -12.312 1 97.81 100 ILE A CA 1
ATOM 763 C C . ILE A 1 100 ? 5.062 -2.193 -13.016 1 97.81 100 ILE A C 1
ATOM 765 O O . ILE A 1 100 ? 4.734 -2.965 -13.922 1 97.81 100 ILE A O 1
ATOM 769 N N . ALA A 1 101 ? 6.309 -2.107 -12.641 1 97.88 101 ALA A N 1
ATOM 770 C CA . ALA A 1 101 ? 7.391 -2.963 -13.117 1 97.88 101 ALA A CA 1
ATOM 771 C C . ALA A 1 101 ? 8.156 -3.58 -11.953 1 97.88 101 ALA A C 1
ATOM 773 O O . ALA A 1 101 ? 8.242 -2.988 -10.875 1 97.88 101 ALA A O 1
ATOM 774 N N . ASP A 1 102 ? 8.68 -4.758 -12.219 1 98.06 102 ASP A N 1
ATOM 775 C CA . ASP A 1 102 ? 9.508 -5.438 -11.234 1 98.06 102 ASP A CA 1
ATOM 776 C C . ASP A 1 102 ? 10.938 -4.902 -11.25 1 98.06 102 ASP A C 1
ATOM 778 O O . ASP A 1 102 ? 11.461 -4.535 -12.312 1 98.06 102 ASP A O 1
ATOM 782 N N . VAL A 1 103 ? 11.508 -4.898 -10.086 1 97.56 103 VAL A N 1
ATOM 783 C CA . VAL A 1 103 ? 12.938 -4.633 -9.969 1 97.56 103 VAL A CA 1
ATOM 784 C C . VAL A 1 103 ? 13.57 -5.637 -9 1 97.56 103 VAL A C 1
ATOM 786 O O . VAL A 1 103 ? 13.07 -5.832 -7.891 1 97.56 103 VAL A O 1
ATOM 789 N N . ASP A 1 104 ? 14.609 -6.215 -9.445 1 97.38 104 ASP A N 1
ATOM 790 C CA . ASP A 1 104 ? 15.305 -7.176 -8.594 1 97.38 104 ASP A CA 1
ATOM 791 C C . ASP A 1 104 ? 15.891 -6.488 -7.359 1 97.38 104 ASP A C 1
ATOM 793 O O . ASP A 1 104 ? 16.375 -5.359 -7.438 1 97.38 104 ASP A O 1
ATOM 797 N N . CYS A 1 105 ? 15.812 -7.156 -6.25 1 96.75 105 CYS A N 1
ATOM 798 C CA . CYS A 1 105 ? 16.469 -6.652 -5.055 1 96.75 105 CYS A CA 1
ATOM 799 C C . CYS A 1 105 ? 17.984 -6.617 -5.238 1 96.75 105 CYS A C 1
ATOM 801 O O . CYS A 1 105 ? 18.594 -7.609 -5.66 1 96.75 105 CYS A O 1
ATOM 803 N N . ALA A 1 106 ? 18.578 -5.516 -4.902 1 90.88 106 ALA A N 1
ATOM 804 C CA . ALA A 1 106 ? 20.016 -5.348 -5.086 1 90.88 106 ALA A CA 1
ATOM 805 C C . ALA A 1 106 ? 20.797 -6.254 -4.137 1 90.88 106 ALA A C 1
ATOM 807 O O . ALA A 1 106 ? 21.891 -6.715 -4.473 1 90.88 106 ALA A O 1
ATOM 808 N N . VAL A 1 107 ? 20.219 -6.566 -3.012 1 91 107 VAL A N 1
ATOM 809 C CA . VAL A 1 107 ? 20.891 -7.332 -1.972 1 91 107 VAL A CA 1
ATOM 810 C C . VAL A 1 107 ? 20.594 -8.82 -2.145 1 91 107 VAL A C 1
ATOM 812 O O . VAL A 1 107 ? 21.469 -9.664 -1.939 1 91 107 VAL A O 1
ATOM 815 N N . GLY A 1 108 ? 19.328 -9.133 -2.496 1 88.94 108 GLY A N 1
ATOM 816 C CA . GLY A 1 108 ? 18.984 -10.516 -2.768 1 88.94 108 GLY A CA 1
ATOM 817 C C . GLY A 1 108 ? 18 -11.094 -1.77 1 88.94 108 GLY A C 1
ATOM 818 O O . GLY A 1 108 ? 16.859 -11.43 -2.129 1 88.94 108 GLY A O 1
ATOM 819 N N . GLU A 1 109 ? 18.391 -11.172 -0.518 1 93.12 109 GLU A N 1
ATOM 820 C CA . GLU A 1 109 ? 17.516 -11.844 0.437 1 93.12 109 GLU A CA 1
ATOM 821 C C . GLU A 1 109 ? 16.891 -10.844 1.415 1 93.12 109 GLU A C 1
ATOM 823 O O . GLU A 1 109 ? 17.5 -9.828 1.74 1 93.12 109 GLU A O 1
ATOM 828 N N . ALA A 1 110 ? 15.703 -11.258 1.952 1 94.06 110 ALA A N 1
ATOM 829 C CA . ALA A 1 110 ? 15.008 -10.477 2.965 1 94.06 110 ALA A CA 1
ATOM 830 C C . ALA A 1 110 ? 15.492 -10.828 4.367 1 94.06 110 ALA A C 1
ATOM 832 O O . ALA A 1 110 ? 15.852 -11.977 4.633 1 94.06 110 ALA A O 1
ATOM 833 N N . PRO A 1 111 ? 15.453 -9.906 5.254 1 93.25 111 PRO A N 1
ATOM 834 C CA . PRO A 1 111 ? 15.32 -8.461 5.035 1 93.25 111 PRO A CA 1
ATOM 835 C C . PRO A 1 111 ? 16.547 -7.844 4.371 1 93.25 111 PRO A C 1
ATOM 837 O O . PRO A 1 111 ? 17.672 -8.055 4.832 1 93.25 111 PRO A O 1
ATOM 840 N N . CYS A 1 112 ? 16.312 -7 3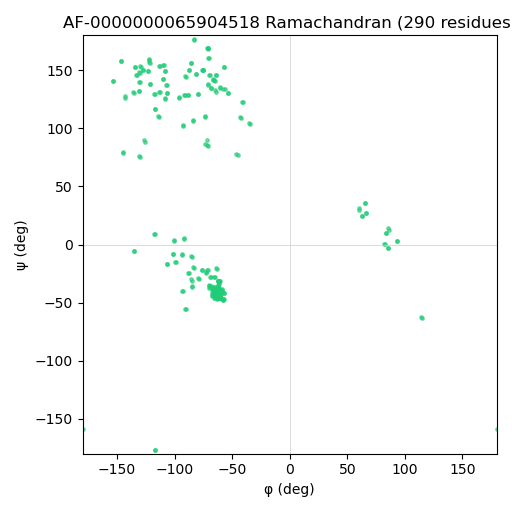.379 1 96.12 112 CYS A N 1
ATOM 841 C CA . CYS A 1 112 ? 17.422 -6.555 2.541 1 96.12 112 CYS A CA 1
ATOM 842 C C . CYS A 1 112 ? 17.875 -5.156 2.939 1 96.12 112 CYS A C 1
ATOM 844 O O . CYS A 1 112 ? 18.859 -4.645 2.402 1 96.12 112 CYS A O 1
ATOM 846 N N . LEU A 1 113 ? 17.109 -4.539 3.828 1 95.12 113 LEU A N 1
ATOM 847 C CA . LEU A 1 113 ? 17.469 -3.242 4.395 1 95.12 113 LEU A CA 1
ATOM 848 C C . LEU A 1 113 ? 17.375 -3.268 5.914 1 95.12 113 LEU A C 1
ATOM 850 O O . LEU A 1 113 ? 16.594 -4.043 6.48 1 95.12 113 LEU A O 1
ATOM 854 N N . THR A 1 114 ? 18.172 -2.393 6.465 1 93.94 114 THR A N 1
ATOM 855 C CA . THR A 1 114 ? 18.125 -2.217 7.914 1 93.94 114 THR A CA 1
ATOM 856 C C . THR A 1 114 ? 17.484 -0.878 8.281 1 93.94 114 THR A C 1
ATOM 858 O O . THR A 1 114 ? 17.922 0.172 7.805 1 93.94 114 THR A O 1
ATOM 861 N N . ALA A 1 115 ? 16.516 -0.958 9.086 1 95.38 115 ALA A N 1
ATOM 862 C CA . ALA A 1 115 ? 15.883 0.27 9.555 1 95.38 115 ALA A CA 1
ATOM 863 C C . ALA A 1 115 ? 16.812 1.036 10.5 1 95.38 115 ALA A C 1
ATOM 865 O O . ALA A 1 115 ? 17.578 0.433 11.258 1 95.38 115 ALA A O 1
ATOM 866 N N . SER A 1 116 ? 16.75 2.363 10.469 1 94.19 116 SER A N 1
ATOM 867 C CA . SER A 1 116 ? 17.547 3.166 11.391 1 94.19 116 SER A CA 1
ATOM 868 C C . SER A 1 116 ? 17.156 2.904 12.836 1 94.19 116 SER A C 1
ATOM 870 O O . SER A 1 116 ? 18 2.961 13.734 1 94.19 116 SER A O 1
ATOM 872 N N . ASP A 1 117 ? 15.969 2.674 13.055 1 94.38 117 ASP A N 1
ATOM 873 C CA . ASP A 1 117 ? 15.367 2.285 14.328 1 94.38 117 ASP A CA 1
ATOM 874 C C . ASP A 1 117 ? 14.242 1.275 14.117 1 94.38 117 ASP A C 1
ATOM 876 O O . ASP A 1 117 ? 13.258 1.571 13.438 1 94.38 117 ASP A O 1
ATOM 880 N N . HIS A 1 118 ? 14.312 0.171 14.789 1 93.56 118 HIS A N 1
ATOM 881 C CA . HIS A 1 118 ? 13.305 -0.859 14.555 1 93.56 118 HIS A CA 1
ATOM 882 C C . HIS A 1 118 ? 12.148 -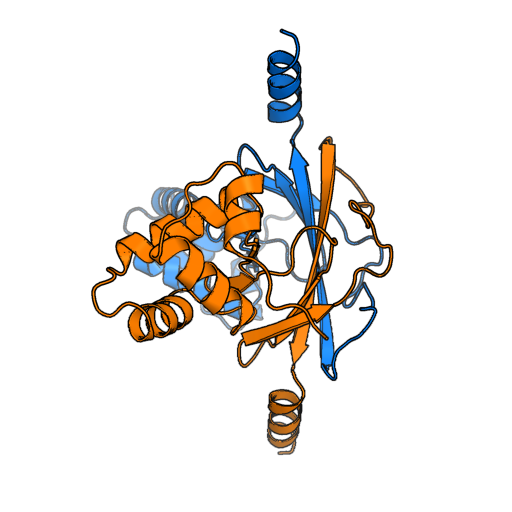0.731 15.539 1 93.56 118 HIS A C 1
ATOM 884 O O . HIS A 1 118 ? 11.148 -1.44 15.43 1 93.56 118 HIS A O 1
ATOM 890 N N . ASN A 1 119 ? 12.281 0.1 16.5 1 94.44 119 ASN A N 1
ATOM 891 C CA . ASN A 1 119 ? 11.195 0.398 17.438 1 94.44 119 ASN A CA 1
ATOM 892 C C . ASN A 1 119 ? 10.758 -0.847 18.188 1 94.44 119 ASN A C 1
ATOM 894 O O . ASN A 1 119 ? 9.57 -1.022 18.469 1 94.44 119 ASN A O 1
ATOM 898 N N . GLY A 1 120 ? 11.688 -1.791 18.438 1 96.19 120 GLY A N 1
ATOM 899 C CA . GLY A 1 120 ? 11.391 -3.002 19.188 1 96.19 120 GLY A CA 1
ATOM 900 C C . GLY A 1 120 ? 10.742 -4.082 18.344 1 96.19 120 GLY A C 1
ATOM 901 O O . GLY A 1 120 ? 10.422 -5.16 18.844 1 96.19 120 GLY A O 1
ATOM 902 N N . PHE A 1 121 ? 10.531 -3.883 17.141 1 97.44 121 PHE A N 1
ATOM 903 C CA . PHE A 1 121 ? 9.914 -4.863 16.25 1 97.44 121 PHE A CA 1
ATOM 904 C C . PHE A 1 121 ? 10.898 -5.969 15.891 1 97.44 121 PHE A C 1
ATOM 906 O O . PHE A 1 121 ? 12.102 -5.727 15.797 1 97.44 121 PHE A O 1
ATOM 913 N N . LEU A 1 122 ? 10.406 -7.129 15.648 1 97.06 122 LEU A N 1
ATOM 914 C CA . LEU A 1 122 ? 11.133 -8.188 14.953 1 97.06 122 LEU A CA 1
ATOM 915 C C . LEU A 1 122 ? 10.844 -8.141 13.453 1 97.06 122 LEU A C 1
ATOM 917 O O . LEU A 1 122 ? 9.805 -8.633 13 1 97.06 122 LEU A O 1
ATOM 921 N N . LEU A 1 123 ? 11.781 -7.609 12.711 1 97.31 123 LEU A N 1
ATOM 922 C CA . LEU A 1 123 ? 11.578 -7.328 11.297 1 97.31 123 LEU A CA 1
ATOM 923 C C . LEU A 1 123 ? 11.992 -8.523 10.438 1 97.31 123 LEU A C 1
ATOM 925 O O . LEU A 1 123 ? 12.992 -9.18 10.727 1 97.31 123 LEU A O 1
ATOM 929 N N . ASP A 1 124 ? 11.242 -8.734 9.344 1 96.81 124 ASP A N 1
ATOM 930 C CA . ASP A 1 124 ? 11.602 -9.859 8.484 1 96.81 124 ASP A CA 1
ATOM 931 C C . ASP A 1 124 ? 11.578 -9.453 7.016 1 96.81 124 ASP A C 1
ATOM 933 O O . ASP A 1 124 ? 12.023 -10.211 6.148 1 96.81 124 ASP A O 1
ATOM 937 N N . GLU A 1 125 ? 11.156 -8.258 6.758 1 97 125 GLU A N 1
ATOM 938 C CA . GLU A 1 125 ? 11.07 -7.844 5.359 1 97 125 GLU A CA 1
ATOM 939 C C . GLU A 1 125 ? 11.195 -6.328 5.227 1 97 125 GLU A C 1
ATOM 941 O O . GLU A 1 125 ? 10.719 -5.582 6.086 1 97 125 GLU A O 1
ATOM 946 N N . ALA A 1 126 ? 11.875 -5.902 4.25 1 97.06 126 ALA A N 1
ATOM 947 C CA . ALA A 1 126 ? 11.82 -4.527 3.762 1 97.06 126 ALA A CA 1
ATOM 948 C C . ALA A 1 126 ? 11.219 -4.465 2.359 1 97.06 126 ALA A C 1
ATOM 950 O O . ALA A 1 126 ? 11.844 -4.902 1.391 1 97.06 126 ALA A O 1
ATOM 951 N N . GLU A 1 127 ? 10.047 -3.936 2.277 1 96.75 127 GLU A N 1
ATOM 952 C CA . GLU A 1 127 ? 9.398 -3.73 0.985 1 96.75 127 GLU A CA 1
ATOM 953 C C . GLU A 1 127 ? 9.719 -2.35 0.42 1 96.75 127 GLU A C 1
ATOM 955 O O . GLU A 1 127 ? 9.539 -1.337 1.099 1 96.75 127 GLU A O 1
ATOM 960 N N . VAL A 1 128 ? 10.172 -2.352 -0.835 1 97.19 128 VAL A N 1
ATOM 961 C CA . VAL A 1 128 ? 10.516 -1.075 -1.45 1 97.19 128 VAL A CA 1
ATOM 962 C C . VAL A 1 128 ? 9.617 -0.822 -2.658 1 97.19 128 VAL A C 1
ATOM 964 O O . VAL A 1 128 ? 9.453 -1.698 -3.51 1 97.19 128 VAL A O 1
ATOM 967 N N . ILE A 1 129 ? 9.031 0.327 -2.707 1 97.25 129 ILE A N 1
ATOM 968 C CA . ILE A 1 129 ? 8.312 0.805 -3.879 1 97.25 129 ILE A CA 1
ATOM 969 C C . ILE A 1 129 ? 8.984 2.061 -4.426 1 97.25 129 ILE A C 1
ATOM 971 O O . ILE A 1 129 ? 9.055 3.084 -3.744 1 97.25 129 ILE A O 1
ATOM 975 N N . TYR A 1 130 ? 9.469 1.975 -5.609 1 97.94 130 TYR A N 1
ATOM 976 C CA . TYR A 1 130 ? 10.016 3.137 -6.301 1 97.94 130 TYR A CA 1
ATOM 977 C C . TYR A 1 130 ? 8.93 3.871 -7.074 1 97.94 130 TYR A C 1
ATOM 979 O O . TYR A 1 130 ? 8.195 3.262 -7.855 1 97.94 130 TYR A O 1
ATOM 987 N N . TRP A 1 131 ? 8.852 5.145 -6.852 1 97.5 131 TRP A N 1
ATOM 988 C CA . TRP A 1 131 ? 7.84 5.961 -7.516 1 97.5 131 TRP A CA 1
ATOM 989 C C . TRP A 1 131 ? 8.477 6.883 -8.547 1 97.5 131 TRP A C 1
ATOM 991 O O . TRP A 1 131 ? 9.547 7.449 -8.312 1 97.5 131 TRP A O 1
ATOM 1001 N N . GLY A 1 132 ? 7.824 7.07 -9.617 1 97.5 132 GLY A N 1
ATOM 1002 C CA . GLY A 1 132 ? 8.25 7.98 -10.664 1 97.5 132 GLY A CA 1
ATOM 1003 C C . GLY A 1 132 ? 7.297 8.023 -11.844 1 97.5 132 GLY A C 1
ATOM 1004 O O . GLY A 1 132 ? 6.09 7.832 -11.68 1 97.5 132 GLY A O 1
ATOM 1005 N N . LEU A 1 133 ? 7.84 8.469 -12.992 1 98.06 133 LEU A N 1
ATOM 1006 C CA . LEU A 1 133 ? 7.078 8.5 -14.234 1 98.06 133 LEU A CA 1
ATOM 1007 C C . LEU A 1 133 ? 7.652 7.516 -15.25 1 98.06 133 LEU A C 1
ATOM 1009 O O . LEU A 1 133 ? 8.867 7.469 -15.461 1 98.06 133 LEU A O 1
ATOM 1013 N N . CYS A 1 134 ? 6.812 6.75 -15.797 1 97.94 134 CYS A N 1
ATOM 1014 C CA . CYS A 1 134 ? 7.273 5.824 -16.828 1 97.94 134 CYS A CA 1
ATOM 1015 C C . CYS A 1 134 ? 7.633 6.562 -18.109 1 97.94 134 CYS A C 1
ATOM 1017 O O . CYS A 1 134 ? 7.293 7.738 -18.266 1 97.94 134 CYS A O 1
ATOM 1019 N N . PRO A 1 135 ? 8.273 5.859 -19.047 1 96.31 135 PRO A N 1
ATOM 1020 C CA . PRO A 1 135 ? 8.719 6.535 -20.266 1 96.31 135 PRO A CA 1
ATOM 1021 C C . PRO A 1 135 ? 7.57 7.18 -21.047 1 96.31 135 PRO A C 1
ATOM 1023 O O . PRO A 1 135 ? 7.715 8.289 -21.562 1 96.31 135 PRO A O 1
ATOM 1026 N N . ASP A 1 136 ? 6.41 6.57 -21.141 1 96.12 136 ASP A N 1
ATOM 1027 C CA . ASP A 1 136 ? 5.262 7.086 -21.875 1 96.12 136 ASP A CA 1
ATOM 1028 C C . ASP A 1 136 ? 4.719 8.359 -21.234 1 96.12 136 ASP A C 1
ATOM 1030 O O . ASP A 1 136 ? 4.328 9.297 -21.922 1 96.12 136 ASP A O 1
ATOM 1034 N N . CYS A 1 137 ? 4.715 8.398 -19.938 1 96.38 137 CYS A N 1
ATOM 1035 C CA . CYS A 1 137 ? 4.152 9.531 -19.219 1 96.38 137 CYS A CA 1
ATOM 1036 C C . CYS A 1 137 ? 5.18 10.648 -19.062 1 96.38 137 CYS A C 1
ATOM 1038 O O . CYS A 1 137 ? 4.816 11.812 -18.875 1 96.38 137 CYS A O 1
ATOM 1040 N N . SER A 1 138 ? 6.453 10.266 -19 1 90.75 138 SER A N 1
ATOM 1041 C CA . SER A 1 138 ? 7.488 11.273 -18.828 1 90.75 138 SER A CA 1
ATOM 1042 C C . SER A 1 138 ? 7.641 12.125 -20.078 1 90.75 138 SER A C 1
ATOM 1044 O O . SER A 1 138 ? 8.047 13.289 -20.016 1 90.75 138 SER A O 1
ATOM 1046 N N . ILE A 1 139 ? 7.477 11.586 -21.188 1 83 139 ILE A N 1
ATOM 1047 C CA . ILE A 1 139 ? 7.555 12.32 -22.438 1 83 139 ILE A CA 1
ATOM 1048 C C . ILE A 1 139 ? 6.391 13.305 -22.531 1 83 139 ILE A C 1
ATOM 1050 O O . ILE A 1 139 ? 6.566 14.445 -22.984 1 83 139 ILE A O 1
ATOM 1054 N N . SER A 1 140 ? 5.273 12.852 -22.078 1 68.38 140 SER A N 1
ATOM 1055 C CA . SER A 1 140 ? 4.094 13.703 -22.156 1 68.38 140 SER A CA 1
ATOM 1056 C C . SER A 1 140 ? 4.191 14.875 -21.188 1 68.38 140 SER A C 1
ATOM 1058 O O . SER A 1 140 ? 3.67 15.961 -21.453 1 68.38 140 SER A O 1
ATOM 1060 N N . ASP A 1 141 ? 4.723 14.68 -20.031 1 62.22 141 ASP A N 1
ATOM 1061 C CA . ASP A 1 141 ? 4.84 15.727 -19.031 1 62.22 141 ASP A CA 1
ATOM 1062 C C . ASP A 1 141 ? 5.848 16.797 -19.453 1 62.22 141 ASP A C 1
ATOM 1064 O O . ASP A 1 141 ? 5.688 17.969 -19.141 1 62.22 141 ASP A O 1
ATOM 1068 N N . THR A 1 142 ? 6.914 16.453 -20.109 1 55.81 142 THR A N 1
ATOM 1069 C CA . THR A 1 142 ? 7.836 17.453 -20.625 1 55.81 142 THR A CA 1
ATOM 1070 C C . THR A 1 142 ? 7.137 18.344 -21.656 1 55.81 142 THR A C 1
ATOM 1072 O O . THR A 1 142 ? 7.461 19.531 -21.781 1 55.81 142 THR A O 1
ATOM 1075 N N . SER A 1 143 ? 6.25 17.734 -22.297 1 47.97 143 SER A N 1
ATOM 1076 C CA . SER A 1 143 ? 5.617 18.641 -23.25 1 47.97 143 SER A CA 1
ATOM 1077 C C . SER A 1 143 ? 4.742 19.656 -22.531 1 47.97 143 SER A C 1
ATOM 1079 O O . SER A 1 143 ? 4.406 20.703 -23.094 1 47.97 143 SER A O 1
ATOM 1081 N N . ARG A 1 144 ? 4.293 19.406 -21.344 1 45.38 144 ARG A N 1
ATOM 1082 C CA . ARG A 1 144 ? 3.402 20.375 -20.734 1 45.38 144 ARG A CA 1
ATOM 1083 C C . ARG A 1 144 ? 4.195 21.5 -20.078 1 45.38 144 ARG A C 1
ATOM 1085 O O . ARG A 1 144 ? 3.613 22.484 -19.594 1 45.38 144 ARG A O 1
ATOM 1092 N N . SER A 1 145 ? 5.406 21.359 -19.766 1 43.91 145 SER A N 1
ATOM 1093 C CA . SER A 1 145 ? 6.07 22.453 -19.062 1 43.91 145 SER A CA 1
ATOM 1094 C C . SER A 1 145 ? 6.465 23.562 -20.031 1 43.91 145 SER A C 1
ATOM 1096 O O . SER A 1 145 ? 7.07 24.562 -19.641 1 43.91 145 SER A O 1
ATOM 1098 N N . HIS A 1 146 ? 6.742 23.156 -21.281 1 40.56 146 HIS A N 1
ATOM 1099 C CA . HIS A 1 146 ? 7.152 24.312 -22.062 1 40.56 146 HIS A CA 1
ATOM 1100 C C . HIS A 1 146 ? 5.965 25.203 -22.391 1 40.56 146 HIS A C 1
ATOM 1102 O O . HIS A 1 146 ? 5.062 24.812 -23.125 1 40.56 146 HIS A O 1
ATOM 1108 N N . PRO A 1 147 ? 5.652 26.125 -21.438 1 32.84 147 PRO A N 1
ATOM 1109 C CA . PRO A 1 147 ? 4.82 27.188 -22.031 1 32.84 147 PRO A CA 1
ATOM 1110 C C . PRO A 1 147 ? 5.504 27.891 -23.203 1 32.84 147 PRO A C 1
ATOM 1112 O O . PRO A 1 147 ? 6.734 27.906 -23.281 1 32.84 147 PRO A O 1
ATOM 1115 N N . MET B 1 1 ? 9.023 24.25 24.531 1 33.72 1 MET B N 1
ATOM 1116 C CA . MET B 1 1 ? 7.582 24.469 24.469 1 33.72 1 MET B CA 1
ATOM 1117 C C . ME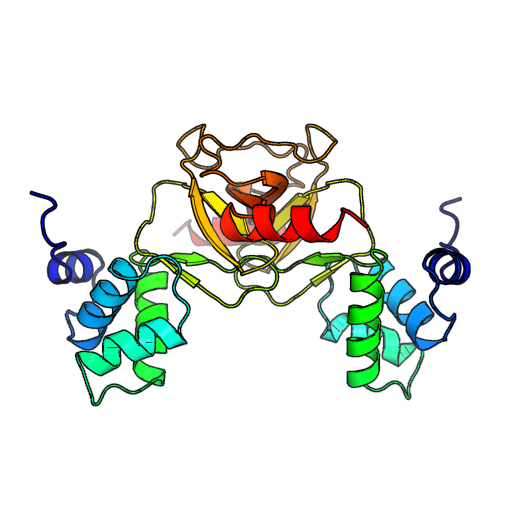T B 1 1 ? 7.012 23.953 23.141 1 33.72 1 MET B C 1
ATOM 1119 O O . MET B 1 1 ? 7.371 24.453 22.078 1 33.72 1 MET B O 1
ATOM 1123 N N . SER B 1 2 ? 6.781 22.656 22.844 1 42.06 2 SER B N 1
ATOM 1124 C CA . SER B 1 2 ? 6.305 22.156 21.578 1 42.06 2 SER B CA 1
ATOM 1125 C C . SER B 1 2 ? 5.121 22.969 21.062 1 42.06 2 SER B C 1
ATOM 1127 O O . SER B 1 2 ? 4.078 23.031 21.703 1 42.06 2 SER B O 1
ATOM 1129 N N . SER B 1 3 ? 5.277 24.141 20.5 1 47.22 3 SER B N 1
ATOM 1130 C CA . SER B 1 3 ? 4.305 25.141 20.078 1 47.22 3 SER B CA 1
ATOM 1131 C C . SER B 1 3 ? 3.109 24.5 19.391 1 47.22 3 SER B C 1
ATOM 1133 O O . SER B 1 3 ? 3.258 23.5 18.688 1 47.22 3 SER B O 1
ATOM 1135 N N . ILE B 1 4 ? 1.966 24.5 20.047 1 57.84 4 ILE B N 1
ATOM 1136 C CA . ILE B 1 4 ? 0.696 24.125 19.438 1 57.84 4 ILE B CA 1
ATOM 1137 C C . ILE B 1 4 ? 0.669 24.562 17.984 1 57.84 4 ILE B C 1
ATOM 1139 O O . ILE B 1 4 ? 0.861 25.75 17.688 1 57.84 4 ILE B O 1
ATOM 1143 N N . PRO B 1 5 ? 0.852 23.609 17.047 1 66.06 5 PRO B N 1
ATOM 1144 C CA . PRO B 1 5 ? 0.826 24 15.641 1 66.06 5 PRO B CA 1
ATOM 1145 C C . PRO B 1 5 ? -0.271 25.016 15.328 1 66.06 5 PRO B C 1
ATOM 1147 O O . PRO B 1 5 ? -1.364 24.938 15.891 1 66.06 5 PRO B O 1
ATOM 1150 N N . ASP B 1 6 ? 0.083 26.125 14.805 1 90.31 6 ASP B N 1
ATOM 1151 C CA . ASP B 1 6 ? -0.911 27.047 14.281 1 90.31 6 ASP B CA 1
ATOM 1152 C C . ASP B 1 6 ? -1.535 26.516 12.992 1 90.31 6 ASP B C 1
ATOM 1154 O O . ASP B 1 6 ? -1.07 26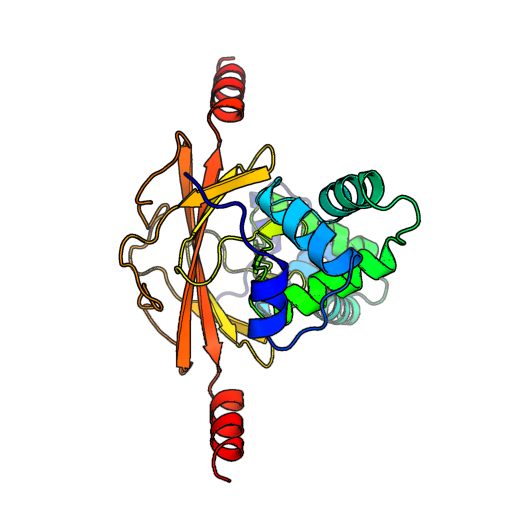.828 11.891 1 90.31 6 ASP B O 1
ATOM 1158 N N . TYR B 1 7 ? -2.559 25.703 13.117 1 95.88 7 TYR B N 1
ATOM 1159 C CA . TYR B 1 7 ? -3.207 25.031 11.992 1 95.88 7 TYR B CA 1
ATOM 1160 C C . TYR B 1 7 ? -3.803 26.062 11.031 1 95.88 7 TYR B C 1
ATOM 1162 O O . TYR B 1 7 ? -3.812 25.844 9.812 1 95.88 7 TYR B O 1
ATOM 1170 N N . ALA B 1 8 ? -4.215 27.156 11.609 1 95.81 8 ALA B N 1
ATOM 1171 C CA . ALA B 1 8 ? -4.742 28.203 10.742 1 95.81 8 ALA B CA 1
ATOM 1172 C C . ALA B 1 8 ? -3.666 28.734 9.805 1 95.81 8 ALA B C 1
ATOM 1174 O O . ALA B 1 8 ? -3.92 28.953 8.617 1 95.81 8 ALA B O 1
ATOM 1175 N N . GLU B 1 9 ? -2.547 28.938 10.336 1 96.12 9 GLU B N 1
ATOM 1176 C CA . GLU B 1 9 ? -1.445 29.453 9.516 1 96.12 9 GLU B CA 1
ATOM 1177 C C . GLU B 1 9 ? -1.029 28.438 8.461 1 96.12 9 GLU B C 1
ATOM 1179 O O . GLU B 1 9 ? -0.7 28.797 7.332 1 96.12 9 GLU B O 1
ATOM 1184 N N . GLN B 1 10 ? -1.043 27.188 8.844 1 96.69 10 GLN B N 1
ATOM 1185 C CA . GLN B 1 10 ? -0.709 26.125 7.887 1 96.69 10 GLN B CA 1
ATOM 1186 C C . GLN B 1 10 ? -1.689 26.125 6.715 1 96.69 10 GLN B C 1
ATOM 1188 O O . GLN B 1 10 ? -1.283 25.984 5.559 1 96.69 10 GLN B O 1
ATOM 1193 N N . LEU B 1 11 ? -2.92 26.25 7.039 1 97.88 11 LEU B N 1
ATOM 1194 C CA . LEU B 1 11 ? -3.957 26.266 6.012 1 97.88 11 LEU B CA 1
ATOM 1195 C C . LEU B 1 11 ? -3.789 27.484 5.102 1 97.88 11 LEU B C 1
ATOM 1197 O O . LEU B 1 11 ? -3.822 27.344 3.875 1 97.88 11 LEU B O 1
ATOM 1201 N N . ARG B 1 12 ? -3.496 28.625 5.652 1 97 12 ARG B N 1
ATOM 1202 C CA . ARG B 1 12 ? -3.301 29.844 4.871 1 97 12 ARG B CA 1
ATOM 1203 C C . ARG B 1 12 ? -2.088 29.719 3.955 1 97 12 ARG B C 1
ATOM 1205 O O . ARG B 1 12 ? -2.148 30.078 2.781 1 97 12 ARG B O 1
ATOM 1212 N N . THR B 1 13 ? -1.065 29.172 4.465 1 96.31 13 THR B N 1
ATOM 1213 C CA . THR B 1 13 ? 0.172 29.016 3.707 1 96.31 13 THR B CA 1
ATOM 1214 C C . THR B 1 13 ? -0.028 28.062 2.529 1 96.31 13 THR B C 1
ATOM 1216 O O . THR B 1 13 ? 0.602 28.219 1.482 1 96.31 13 THR B O 1
ATOM 1219 N N . ALA B 1 14 ? -0.953 27.156 2.682 1 96.94 14 ALA B N 1
ATOM 1220 C CA . ALA B 1 14 ? -1.249 26.188 1.628 1 96.94 14 ALA B CA 1
ATOM 1221 C C . ALA B 1 14 ? -2.363 26.703 0.717 1 96.94 14 ALA B C 1
ATOM 1223 O O . ALA B 1 14 ? -2.887 25.953 -0.111 1 96.94 14 ALA B O 1
ATOM 1224 N N . ASP B 1 15 ? -2.766 27.922 0.961 1 97.62 15 ASP B N 1
ATOM 1225 C CA . ASP B 1 15 ? -3.789 28.594 0.164 1 97.62 15 ASP B CA 1
ATOM 1226 C C . ASP B 1 15 ? -5.141 27.891 0.311 1 97.62 15 ASP B C 1
ATOM 122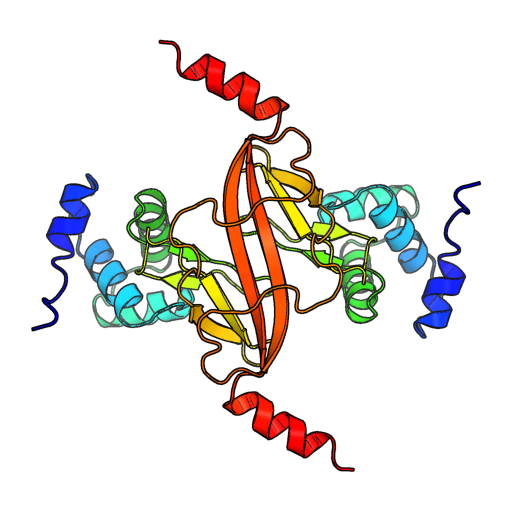8 O O . ASP B 1 15 ? -5.883 27.75 -0.664 1 97.62 15 ASP B O 1
ATOM 1232 N N . LEU B 1 16 ? -5.375 27.406 1.47 1 97.81 16 LEU B N 1
ATOM 1233 C CA . LEU B 1 16 ? -6.676 26.844 1.805 1 97.81 16 LEU B CA 1
ATOM 1234 C C . LEU B 1 16 ? -7.434 27.75 2.764 1 97.81 16 LEU B C 1
ATOM 1236 O O . LEU B 1 16 ? -6.832 28.391 3.623 1 97.81 16 LEU B O 1
ATOM 1240 N N . ARG B 1 17 ? -8.758 27.703 2.621 1 97.31 17 ARG B N 1
ATOM 1241 C CA . ARG B 1 17 ? -9.578 28.438 3.572 1 97.31 17 ARG B CA 1
ATOM 1242 C C . ARG B 1 17 ? -9.469 27.844 4.973 1 97.31 17 ARG B C 1
ATOM 1244 O O . ARG B 1 17 ? -9.414 26.609 5.129 1 97.31 17 ARG B O 1
ATOM 1251 N N . VAL B 1 18 ? -9.469 28.828 5.906 1 97.75 18 VAL B N 1
ATOM 1252 C CA . VAL B 1 18 ? -9.492 28.391 7.297 1 97.75 18 VAL B CA 1
ATOM 1253 C C . VAL B 1 18 ? -10.938 28.109 7.723 1 97.75 18 VAL B C 1
ATOM 1255 O O . VAL B 1 18 ? -11.719 29.047 7.91 1 97.75 18 VAL B O 1
ATOM 1258 N N . THR B 1 19 ? -11.32 26.781 7.859 1 96.88 19 THR B N 1
ATOM 1259 C CA . THR B 1 19 ? -12.641 26.391 8.336 1 96.88 19 THR B CA 1
ATOM 1260 C C . THR B 1 19 ? -12.531 25.516 9.578 1 96.88 19 THR B C 1
ATOM 1262 O O . THR B 1 19 ? -11.484 24.922 9.836 1 96.88 19 THR B O 1
ATOM 1265 N N . ARG B 1 20 ? -13.57 25.469 10.289 1 96.69 20 ARG B N 1
ATOM 1266 C CA . ARG B 1 20 ? -13.562 24.672 11.516 1 96.69 20 ARG B CA 1
ATOM 1267 C C . ARG B 1 20 ? -13.305 23.203 11.211 1 96.69 20 ARG B C 1
ATOM 1269 O O . ARG B 1 20 ? -12.484 22.562 11.875 1 96.69 20 ARG B O 1
ATOM 1276 N N . PRO B 1 21 ? -13.945 22.578 10.172 1 97.75 21 PRO B N 1
ATOM 1277 C CA . PRO B 1 21 ? -13.672 21.172 9.875 1 97.75 21 PRO B CA 1
ATOM 1278 C C . PRO B 1 21 ? -12.219 20.922 9.492 1 97.75 21 PRO B C 1
ATOM 1280 O O . PRO B 1 21 ? -11.617 19.938 9.93 1 97.75 21 PRO B O 1
ATOM 1283 N N . ARG B 1 22 ? -11.641 21.844 8.766 1 98.12 22 ARG B N 1
ATOM 1284 C CA . ARG B 1 22 ? -10.258 21.656 8.352 1 98.12 22 ARG B CA 1
ATOM 1285 C C . ARG B 1 22 ? -9.312 21.719 9.547 1 98.12 22 ARG B C 1
ATOM 1287 O O . ARG B 1 22 ? -8.391 20.922 9.664 1 98.12 22 ARG B O 1
ATOM 1294 N N . VAL B 1 23 ? -9.516 22.656 10.383 1 97.88 23 VAL B N 1
ATOM 1295 C CA . VAL B 1 23 ? -8.703 22.766 11.586 1 97.88 23 VAL B CA 1
ATOM 1296 C C . VAL B 1 23 ? -8.891 21.531 12.461 1 97.88 23 VAL B C 1
ATOM 1298 O O . VAL B 1 23 ? -7.918 20.953 12.945 1 97.88 23 VAL B O 1
ATOM 1301 N N . ALA B 1 24 ? -10.141 21.125 12.648 1 98 24 ALA B N 1
ATOM 1302 C CA . ALA B 1 24 ? -10.453 19.969 13.484 1 98 24 ALA B CA 1
ATOM 1303 C C . ALA B 1 24 ? -9.797 18.703 12.938 1 98 24 ALA B C 1
ATOM 1305 O O . ALA B 1 24 ? -9.297 17.875 13.695 1 98 24 ALA B O 1
ATOM 1306 N N . VAL B 1 25 ? -9.797 18.531 11.641 1 98.56 25 VAL B N 1
ATOM 1307 C CA . VAL B 1 25 ? -9.195 17.359 11.023 1 98.56 25 VAL B CA 1
ATOM 1308 C C . VAL B 1 25 ? -7.684 17.375 11.227 1 98.56 25 VAL B C 1
ATOM 1310 O O . VAL B 1 25 ? -7.082 16.344 11.562 1 98.56 25 VAL B O 1
ATOM 1313 N N . LEU B 1 26 ? -7.098 18.531 11.062 1 98.44 26 LEU B N 1
ATOM 1314 C CA . LEU B 1 26 ? -5.664 18.641 11.297 1 98.44 26 LEU B CA 1
ATOM 1315 C C . LEU B 1 26 ? -5.316 18.281 12.734 1 98.44 26 LEU B C 1
ATOM 1317 O O . LEU B 1 26 ? -4.355 17.547 12.977 1 98.44 26 LEU B O 1
ATOM 1321 N N . GLU B 1 27 ? -6.078 18.766 13.641 1 97.88 27 GLU B N 1
ATOM 1322 C CA . GLU B 1 27 ? -5.875 18.453 15.047 1 97.88 27 GLU B CA 1
ATOM 1323 C C . GLU B 1 27 ? -6.02 16.953 15.305 1 97.88 27 GLU B C 1
ATOM 1325 O O . GLU B 1 27 ? -5.195 16.359 16 1 97.88 27 GLU B O 1
ATOM 1330 N N . ALA B 1 28 ? -7.035 16.375 14.766 1 98.44 28 ALA B N 1
ATOM 1331 C CA . ALA B 1 28 ? -7.312 14.953 14.961 1 98.44 28 ALA B CA 1
ATOM 1332 C C . ALA B 1 28 ? -6.18 14.094 14.406 1 98.44 28 ALA B C 1
ATOM 1334 O O . ALA B 1 28 ? -5.73 13.148 15.062 1 98.44 28 ALA B O 1
ATOM 1335 N N . VAL B 1 29 ? -5.715 14.422 13.188 1 98.56 29 VAL B N 1
ATOM 1336 C CA . VAL B 1 29 ? -4.641 13.664 12.562 1 98.56 29 VAL B CA 1
ATOM 1337 C C . VAL B 1 29 ? -3.367 13.773 13.406 1 98.56 29 VAL B C 1
ATOM 1339 O O . VAL B 1 29 ? -2.652 12.789 13.594 1 98.56 29 VAL B O 1
ATOM 1342 N N . ASN B 1 30 ? -3.096 14.938 13.883 1 98 30 ASN B N 1
ATOM 1343 C CA . ASN B 1 30 ? -1.913 15.148 14.711 1 98 30 ASN B CA 1
ATOM 1344 C C . ASN B 1 30 ? -1.993 14.359 16.016 1 98 30 ASN B C 1
ATOM 1346 O O . ASN B 1 30 ? -0.998 13.789 16.453 1 98 30 ASN B O 1
ATOM 1350 N N . ALA B 1 31 ? -3.123 14.32 16.562 1 97.75 31 ALA B N 1
ATOM 1351 C CA . ALA B 1 31 ? -3.328 13.664 17.859 1 97.75 31 ALA B CA 1
ATOM 1352 C C . ALA B 1 31 ? -3.34 12.148 17.703 1 97.75 31 ALA B C 1
ATOM 1354 O O . ALA B 1 31 ? -3.154 11.414 18.688 1 97.75 31 ALA B O 1
ATOM 1355 N N . HIS B 1 32 ? -3.615 11.633 16.547 1 98.19 32 HIS B N 1
ATOM 1356 C CA . HIS B 1 32 ? -3.738 10.203 16.297 1 98.19 32 HIS B CA 1
ATOM 1357 C C . HIS B 1 32 ? -2.902 9.781 15.086 1 98.19 32 HIS B C 1
ATOM 1359 O O . HIS B 1 32 ?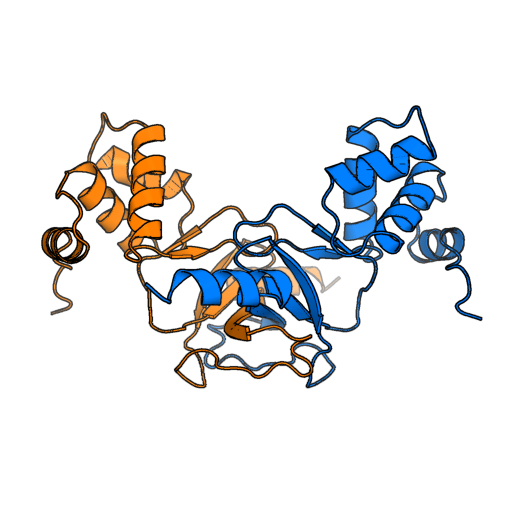 -3.447 9.461 14.031 1 98.19 32 HIS B O 1
ATOM 1365 N N . PRO B 1 33 ? -1.624 9.711 15.273 1 98 33 PRO B N 1
ATOM 1366 C CA . PRO B 1 33 ? -0.77 9.328 14.141 1 98 33 PRO B CA 1
ATOM 1367 C C . PRO B 1 33 ? -1.154 7.984 13.531 1 98 33 PRO B C 1
ATOM 1369 O O . PRO B 1 33 ? -1.459 7.039 14.266 1 98 33 PRO B O 1
ATOM 1372 N N . HIS B 1 34 ? -1.238 7.93 12.156 1 98.44 34 HIS B N 1
ATOM 1373 C CA . HIS B 1 34 ? -1.519 6.746 11.352 1 98.44 34 HIS B CA 1
ATOM 1374 C C . HIS B 1 34 ? -2.934 6.234 11.602 1 98.44 34 HIS B C 1
ATOM 1376 O O . HIS B 1 34 ? -3.188 5.031 11.508 1 98.44 34 HIS B O 1
ATOM 1382 N N . ALA B 1 35 ? -3.789 7.113 11.969 1 98.12 35 ALA B N 1
ATOM 1383 C CA . ALA B 1 35 ? -5.18 6.734 12.203 1 98.12 35 ALA B CA 1
ATOM 1384 C C . ALA B 1 35 ? -5.918 6.512 10.891 1 98.12 35 ALA B C 1
ATOM 1386 O O . ALA B 1 35 ? -5.59 7.125 9.875 1 98.12 35 ALA B O 1
ATOM 1387 N N . ASP B 1 36 ? -6.902 5.609 11 1 97.5 36 ASP B N 1
ATOM 1388 C CA . ASP B 1 36 ? -7.777 5.434 9.844 1 97.5 36 ASP B CA 1
ATOM 1389 C C . ASP B 1 36 ? -8.883 6.484 9.828 1 97.5 36 ASP B C 1
ATOM 1391 O O . ASP B 1 36 ? -9 7.289 10.758 1 97.5 36 ASP B O 1
ATOM 1395 N N . THR B 1 37 ? -9.648 6.457 8.812 1 97.31 37 THR B N 1
ATOM 1396 C CA . THR B 1 37 ? -10.664 7.484 8.602 1 97.31 37 THR B CA 1
ATOM 1397 C C . THR B 1 37 ? -11.719 7.441 9.703 1 97.31 37 THR B C 1
ATOM 1399 O O . THR B 1 37 ? -12.18 8.484 10.164 1 97.31 37 THR B O 1
ATOM 1402 N N . GLU B 1 38 ? -12.102 6.273 10.125 1 97.19 38 GLU B N 1
ATOM 1403 C CA . GLU B 1 38 ? -13.133 6.145 11.148 1 97.19 38 GLU B CA 1
ATOM 1404 C C . GLU B 1 38 ? -12.68 6.75 12.477 1 97.19 38 GLU B C 1
ATOM 1406 O O . GLU B 1 38 ? -13.453 7.426 13.156 1 97.19 38 GLU B O 1
ATOM 1411 N N . THR B 1 39 ? -11.508 6.48 12.844 1 98 39 THR B N 1
ATOM 1412 C CA . THR B 1 39 ? -10.945 7.059 14.055 1 98 39 THR B CA 1
ATOM 1413 C C . THR B 1 39 ? -10.914 8.586 13.969 1 98 39 THR B C 1
ATOM 1415 O O . THR B 1 39 ? -11.297 9.273 14.914 1 98 39 THR B O 1
ATOM 1418 N N . ILE B 1 40 ? -10.461 9.062 12.812 1 98.56 40 ILE B N 1
ATOM 1419 C CA . ILE B 1 40 ? -10.391 10.508 12.609 1 98.56 40 ILE B CA 1
ATOM 1420 C C . ILE B 1 40 ? -11.797 11.102 12.664 1 98.56 40 ILE B C 1
ATOM 1422 O O . ILE B 1 40 ? -12.016 12.117 13.328 1 98.56 40 ILE B O 1
ATOM 1426 N N . PHE B 1 41 ? -12.758 10.43 12.016 1 98.69 41 PHE B N 1
ATOM 1427 C CA . PHE B 1 41 ? -14.133 10.898 12.039 1 98.69 41 PHE B CA 1
ATOM 1428 C C . PHE B 1 41 ? -14.648 10.992 13.469 1 98.69 41 PHE B C 1
ATOM 1430 O O . PHE B 1 41 ? -15.234 12 13.859 1 98.69 41 PHE B O 1
ATOM 1437 N N . GLY B 1 42 ? -14.453 10.016 14.219 1 98.44 42 GLY B N 1
ATOM 1438 C CA . GLY B 1 42 ? -14.875 10.031 15.609 1 98.44 42 GLY B CA 1
ATOM 1439 C C . GLY B 1 42 ? -14.281 11.18 16.406 1 98.44 42 GLY B C 1
ATOM 1440 O O . GLY B 1 42 ? -14.984 11.852 17.156 1 98.44 42 GLY B O 1
ATOM 1441 N N . ALA B 1 43 ? -13.008 11.383 16.266 1 98.44 43 ALA B N 1
ATOM 1442 C CA . ALA B 1 43 ? -12.32 12.461 16.969 1 98.44 43 ALA B CA 1
ATOM 1443 C C . ALA B 1 43 ? -12.875 13.82 16.562 1 98.44 43 ALA B C 1
ATOM 1445 O O . ALA B 1 43 ? -13.078 14.695 17.422 1 98.44 43 ALA B O 1
ATOM 1446 N N . VAL B 1 44 ? -13.062 14.008 15.258 1 98.56 44 VAL B N 1
ATOM 1447 C CA . VAL B 1 44 ? -13.57 15.281 14.758 1 98.56 44 VAL B CA 1
ATOM 1448 C C . VAL B 1 44 ? -14.992 15.508 15.273 1 98.56 44 VAL B C 1
ATOM 1450 O O . VAL B 1 44 ? -15.344 16.609 15.68 1 98.56 44 VAL B O 1
ATOM 1453 N N . ARG B 1 45 ? -15.781 14.477 15.242 1 97.94 45 ARG B N 1
ATOM 1454 C CA . ARG B 1 45 ? -17.172 14.57 15.664 1 97.94 45 ARG B CA 1
ATOM 1455 C C . ARG B 1 45 ? -17.266 14.977 17.141 1 97.94 45 ARG B C 1
ATOM 1457 O O . ARG B 1 45 ? -18.219 15.641 17.547 1 97.94 45 ARG B O 1
ATOM 1464 N N . PHE B 1 46 ? -16.344 14.562 17.859 1 97 46 PHE B N 1
ATOM 1465 C CA . PHE B 1 46 ? -16.328 14.961 19.25 1 97 46 PHE B CA 1
ATOM 1466 C C . PHE B 1 46 ? -16.219 16.484 19.375 1 97 46 PHE B C 1
ATOM 1468 O O . PHE B 1 46 ? -16.891 17.078 20.234 1 97 46 PHE B O 1
ATOM 1475 N N . ALA B 1 47 ? -15.477 17.094 18.578 1 95.44 47 ALA B N 1
ATOM 1476 C CA . ALA B 1 47 ? -15.273 18.531 18.594 1 95.44 47 ALA B CA 1
ATOM 1477 C C . ALA B 1 47 ? -16.375 19.25 17.812 1 95.44 47 ALA B C 1
ATOM 1479 O O . ALA B 1 47 ? -16.75 20.375 18.141 1 95.44 47 ALA B O 1
ATOM 1480 N N . LEU B 1 48 ? -16.797 18.641 16.75 1 97.94 48 LEU B N 1
ATOM 1481 C CA . LEU B 1 48 ? -17.828 19.172 15.859 1 97.94 48 LEU B CA 1
ATOM 1482 C C . LEU B 1 48 ? -18.969 18.156 15.672 1 97.94 48 LEU B C 1
ATOM 1484 O O . LEU B 1 48 ? -19.016 17.469 14.656 1 97.94 48 LEU B O 1
ATOM 1488 N N . PRO B 1 49 ? -19.922 18.203 16.516 1 97.62 49 PRO B N 1
ATOM 1489 C CA . PRO B 1 49 ? -20.953 17.156 16.562 1 97.62 49 PRO B CA 1
ATOM 1490 C C . PRO B 1 49 ? -21.781 17.078 15.289 1 97.62 49 PRO B C 1
ATOM 1492 O O . PRO B 1 49 ? -22.297 16.016 14.945 1 97.62 49 PRO B O 1
ATOM 1495 N N . ASP B 1 50 ? -21.844 18.031 14.523 1 97 50 ASP B N 1
ATOM 1496 C CA . ASP B 1 50 ? -22.734 18.062 13.375 1 97 50 ASP B CA 1
ATOM 1497 C C . ASP B 1 50 ? -21.969 17.734 12.086 1 97 50 ASP B C 1
ATOM 1499 O O . ASP B 1 50 ? -22.547 17.781 10.992 1 97 50 ASP B O 1
ATOM 1503 N N . VAL B 1 51 ? -20.75 17.438 12.211 1 97.75 51 VAL B N 1
ATOM 1504 C CA . VAL B 1 51 ? -19.953 17.219 11.008 1 97.75 51 VAL B CA 1
ATOM 1505 C C . VAL B 1 51 ? -20.375 15.906 10.352 1 97.75 51 VAL B C 1
ATOM 1507 O O . VAL B 1 51 ? -20.641 14.914 11.039 1 97.75 51 VAL B O 1
ATOM 1510 N N . SER B 1 52 ? -20.5 15.852 9.055 1 97.94 52 SER B N 1
ATOM 1511 C CA . SER B 1 52 ? -20.812 14.633 8.328 1 97.94 52 SER B CA 1
ATOM 1512 C C . SER B 1 52 ? -19.562 13.82 8.008 1 97.94 52 SER B C 1
ATOM 1514 O O . SER B 1 52 ? -18.469 14.375 7.945 1 97.94 52 SER B O 1
ATOM 1516 N N . ARG B 1 53 ? -19.719 12.562 7.812 1 96.94 53 ARG B N 1
ATOM 1517 C CA . ARG B 1 53 ? -18.625 11.703 7.387 1 96.94 53 ARG B CA 1
ATOM 1518 C C . ARG B 1 53 ? -18.047 12.18 6.059 1 96.94 53 ARG B C 1
ATOM 1520 O O . ARG B 1 53 ? -16.828 12.227 5.891 1 96.94 53 ARG B O 1
ATOM 1527 N N . GLN B 1 54 ? -18.906 12.57 5.148 1 97.31 54 GLN B N 1
ATOM 1528 C CA . GLN B 1 54 ? -18.484 13.031 3.828 1 97.31 54 GLN B CA 1
ATOM 1529 C C . GLN B 1 54 ? -17.625 14.273 3.924 1 97.31 54 GLN B C 1
ATOM 1531 O O . GLN B 1 54 ? -16.625 14.406 3.205 1 97.31 54 GLN B O 1
ATOM 1536 N N . ALA B 1 55 ? -17.922 15.133 4.801 1 97.81 55 ALA B N 1
ATOM 1537 C CA . ALA B 1 55 ? -17.125 16.344 4.996 1 97.81 55 ALA B CA 1
ATOM 1538 C C . ALA B 1 55 ? -15.711 16.016 5.449 1 97.81 55 ALA B C 1
ATOM 1540 O O . ALA B 1 55 ? -14.742 16.609 4.961 1 97.81 55 ALA B O 1
ATOM 1541 N N . VAL B 1 56 ? -15.633 15.086 6.32 1 98.25 56 VAL B N 1
ATOM 1542 C CA . VAL B 1 56 ? -14.328 14.695 6.828 1 98.25 56 VAL B CA 1
ATOM 1543 C C . VAL B 1 56 ? -13.5 14.062 5.707 1 98.25 56 VAL B C 1
ATOM 1545 O O . VAL B 1 56 ? -12.312 14.375 5.551 1 98.25 56 VAL B O 1
ATOM 1548 N N . TYR B 1 57 ? -14.133 13.273 4.914 1 97.62 57 TYR B N 1
ATOM 1549 C CA . TYR B 1 57 ? -13.469 12.664 3.771 1 97.62 57 TYR B CA 1
ATOM 1550 C C . TYR B 1 57 ? -12.961 13.727 2.801 1 97.62 57 TYR B C 1
ATOM 1552 O O . TYR B 1 57 ? -11.82 13.672 2.35 1 97.62 57 TYR B O 1
ATOM 1560 N N . ASP B 1 58 ? -13.781 14.664 2.547 1 98.25 58 ASP B N 1
ATOM 1561 C CA . ASP B 1 58 ? -13.43 15.734 1.628 1 98.25 58 ASP B CA 1
ATOM 1562 C C . ASP B 1 58 ? -12.258 16.562 2.168 1 98.25 58 ASP B C 1
ATOM 1564 O O . ASP B 1 58 ? -11.352 16.938 1.42 1 98.25 58 ASP B O 1
ATOM 1568 N N . VAL B 1 59 ? -12.352 16.812 3.402 1 98.56 59 VAL B N 1
ATOM 1569 C CA . VAL B 1 59 ? -11.289 17.594 4.027 1 98.56 59 VAL B CA 1
ATOM 1570 C C . VAL B 1 59 ? -9.977 16.812 3.986 1 98.56 59 VAL B C 1
ATOM 1572 O O . VAL B 1 59 ? -8.93 17.375 3.645 1 98.56 59 VAL B O 1
ATOM 1575 N N . LEU B 1 60 ? -10.031 15.547 4.34 1 98.56 60 LEU B N 1
ATOM 1576 C CA . LEU B 1 60 ? -8.828 14.719 4.289 1 98.56 60 LEU B CA 1
ATOM 1577 C C . LEU B 1 60 ? -8.227 14.719 2.889 1 98.56 60 LEU B C 1
ATOM 1579 O O . LEU B 1 60 ? -7.012 14.828 2.727 1 98.56 60 LEU B O 1
ATOM 1583 N N . HIS B 1 61 ? -9.039 14.625 1.92 1 97.62 61 HIS B N 1
ATOM 1584 C CA . HIS B 1 61 ? -8.578 14.656 0.537 1 97.62 61 HIS B CA 1
ATOM 1585 C C . HIS B 1 61 ? -7.902 15.984 0.209 1 97.62 61 HIS B C 1
ATOM 1587 O O . HIS B 1 61 ? -6.812 16 -0.363 1 97.62 61 HIS B O 1
ATOM 1593 N N . ALA B 1 62 ? -8.516 17.078 0.6 1 98.19 62 ALA B N 1
ATOM 1594 C CA . ALA B 1 62 ? -7.98 18.406 0.331 1 98.19 62 ALA B CA 1
ATOM 1595 C C . ALA B 1 62 ? -6.637 18.609 1.027 1 98.19 62 ALA B C 1
ATOM 1597 O O . ALA B 1 62 ? -5.695 19.125 0.43 1 98.19 62 ALA B O 1
ATOM 1598 N N . LEU B 1 63 ? -6.621 18.219 2.264 1 98.44 63 LEU B N 1
ATOM 1599 C CA . LEU B 1 63 ? -5.402 18.406 3.045 1 98.44 63 LEU B CA 1
ATOM 1600 C C . LEU B 1 63 ? -4.27 17.547 2.498 1 98.44 63 LEU B C 1
ATOM 1602 O O . LEU B 1 63 ? -3.107 17.953 2.514 1 98.44 63 LEU B O 1
ATOM 1606 N N . THR B 1 64 ? -4.594 16.359 2.045 1 97.5 64 THR B N 1
ATOM 1607 C CA . THR B 1 64 ? -3.609 15.477 1.438 1 97.5 64 THR B CA 1
ATOM 1608 C C . THR B 1 64 ? -3.084 16.062 0.131 1 97.5 64 THR B C 1
ATOM 1610 O O . THR B 1 64 ? -1.874 16.094 -0.101 1 97.5 64 THR B O 1
ATOM 1613 N N . ALA B 1 65 ? -3.955 16.547 -0.649 1 96.25 65 ALA B N 1
ATOM 1614 C CA . ALA B 1 65 ? -3.574 17.156 -1.921 1 96.25 65 ALA B CA 1
ATOM 1615 C C . ALA B 1 65 ? -2.664 18.359 -1.701 1 96.25 65 ALA B C 1
ATOM 1617 O O . ALA B 1 65 ? -1.769 18.625 -2.506 1 96.25 65 ALA B O 1
ATOM 1618 N N . ALA B 1 66 ? -2.857 19.016 -0.636 1 97.5 66 ALA B N 1
ATOM 1619 C CA . ALA B 1 66 ? -2.094 20.219 -0.326 1 97.5 66 ALA B CA 1
ATOM 1620 C C . ALA B 1 66 ? -0.771 19.875 0.351 1 97.5 66 ALA B C 1
ATOM 1622 O O . ALA B 1 66 ? 0.05 20.766 0.613 1 97.5 66 ALA B O 1
ATOM 1623 N N . GLY B 1 67 ? -0.622 18.656 0.725 1 96.94 67 GLY B N 1
ATOM 1624 C CA . GLY B 1 67 ? 0.628 18.219 1.325 1 96.94 67 GLY B CA 1
ATOM 1625 C C . GLY B 1 67 ? 0.687 18.469 2.822 1 96.94 67 GLY B C 1
ATOM 1626 O O . GLY B 1 67 ? 1.761 18.406 3.424 1 96.94 67 GLY B O 1
ATOM 1627 N N . LEU B 1 68 ? -0.436 18.766 3.453 1 97.81 68 LEU B N 1
ATOM 1628 C CA . LEU B 1 68 ? -0.474 19.016 4.891 1 97.81 68 LEU B CA 1
ATOM 1629 C C . LEU B 1 68 ? -0.663 17.719 5.668 1 97.81 68 LEU B C 1
ATOM 1631 O O . LEU B 1 68 ? -0.347 17.656 6.859 1 97.81 68 LEU B O 1
ATOM 1635 N N . VAL B 1 69 ? -1.242 16.734 5.004 1 98.25 69 VAL B N 1
ATOM 1636 C CA . VAL B 1 69 ? -1.472 15.398 5.535 1 98.25 69 VAL B CA 1
ATOM 1637 C C . VAL B 1 69 ? -0.977 14.359 4.535 1 98.25 69 VAL B C 1
ATOM 1639 O O . VAL B 1 69 ? -1.095 14.547 3.322 1 98.25 69 VAL B O 1
ATOM 1642 N N . ARG B 1 70 ? -0.391 13.375 5.09 1 97.69 70 ARG B N 1
ATOM 1643 C CA . ARG B 1 70 ? 0.031 12.273 4.227 1 97.69 70 ARG B CA 1
ATOM 1644 C C . ARG B 1 70 ? -0.863 11.055 4.414 1 97.69 70 ARG B C 1
ATOM 1646 O O . ARG B 1 70 ? -1.171 10.672 5.547 1 97.69 70 ARG B O 1
ATOM 1653 N N . LYS B 1 71 ? -1.291 10.57 3.293 1 96.75 71 LYS B N 1
ATOM 1654 C CA . LYS B 1 71 ? -2.045 9.32 3.27 1 96.75 71 LYS B CA 1
ATOM 1655 C C . LYS B 1 71 ? -1.132 8.133 2.969 1 96.75 71 LYS B C 1
ATOM 1657 O O . LYS B 1 71 ? -0.356 8.164 2.012 1 96.75 71 LYS B O 1
ATOM 1662 N N . ILE B 1 72 ? -1.158 7.148 3.787 1 94.75 72 ILE B N 1
ATOM 1663 C CA . ILE B 1 72 ? -0.406 5.922 3.543 1 94.75 72 ILE B CA 1
ATOM 1664 C C . ILE B 1 72 ? -1.355 4.727 3.539 1 94.75 72 ILE B C 1
ATOM 1666 O O . ILE B 1 72 ? -2.385 4.738 4.219 1 94.75 72 ILE B O 1
ATOM 1670 N N . GLN B 1 73 ? -0.977 3.789 2.785 1 93.12 73 GLN B N 1
ATOM 1671 C CA . GLN B 1 73 ? -1.796 2.584 2.723 1 93.12 73 GLN B CA 1
ATOM 1672 C C . GLN B 1 73 ? -0.93 1.338 2.557 1 93.12 73 GLN B C 1
ATOM 1674 O O . GLN B 1 73 ? -0.844 0.775 1.463 1 93.12 73 GLN B O 1
ATOM 1679 N N . PRO B 1 74 ? -0.354 0.879 3.629 1 92.56 74 PRO B N 1
ATOM 1680 C CA . PRO B 1 74 ? 0.381 -0.384 3.52 1 92.56 74 PRO B CA 1
ATOM 1681 C C . PRO B 1 74 ? -0.49 -1.531 3.014 1 92.56 74 PRO B C 1
ATOM 1683 O O . PRO B 1 74 ? -1.71 -1.513 3.197 1 92.56 74 PRO B O 1
ATOM 1686 N N . SER B 1 75 ? 0.203 -2.445 2.393 1 88.56 75 SER B N 1
ATOM 1687 C CA . SER B 1 75 ? -0.528 -3.574 1.826 1 88.56 75 SER B CA 1
ATOM 1688 C C . SER B 1 75 ? -1.409 -4.246 2.875 1 88.56 75 SER B C 1
ATOM 1690 O O . SER B 1 75 ? -0.961 -4.512 3.992 1 88.56 75 SER B O 1
ATOM 1692 N N . GLY B 1 76 ? -2.727 -4.441 2.445 1 83.81 76 GLY B N 1
ATOM 1693 C CA . GLY B 1 76 ? -3.648 -5.145 3.322 1 83.81 76 GLY B CA 1
ATOM 1694 C C . GLY B 1 76 ? -4.312 -4.234 4.34 1 83.81 76 GLY B C 1
ATOM 1695 O O . GLY B 1 76 ? -5.121 -4.691 5.152 1 83.81 76 GLY B O 1
ATOM 1696 N N . SER B 1 77 ? -3.951 -3.045 4.344 1 89.62 77 SER B N 1
ATOM 1697 C CA . SER B 1 77 ? -4.488 -2.098 5.316 1 89.62 77 SER B CA 1
ATOM 1698 C C . SER B 1 77 ? -5.352 -1.039 4.637 1 89.62 77 SER B C 1
ATOM 1700 O O . SER B 1 77 ? -5.211 -0.793 3.438 1 89.62 77 SER B O 1
ATOM 1702 N N . VAL B 1 78 ? -6.258 -0.533 5.406 1 91.38 78 VAL B N 1
ATOM 1703 C CA . VAL B 1 78 ? -6.996 0.633 4.938 1 91.38 78 VAL B CA 1
ATOM 1704 C C . VAL B 1 78 ? -6.09 1.86 4.941 1 91.38 78 VAL B C 1
ATOM 1706 O O . VAL B 1 78 ? -4.98 1.817 5.48 1 91.38 78 VAL B O 1
ATOM 1709 N N . ALA B 1 79 ? -6.586 2.902 4.32 1 95.06 79 ALA B N 1
ATOM 1710 C CA . ALA B 1 79 ? -5.84 4.16 4.316 1 95.06 79 ALA B CA 1
ATOM 1711 C C . ALA B 1 79 ? -5.629 4.676 5.734 1 95.06 79 ALA B C 1
ATOM 1713 O O . ALA B 1 79 ? -6.535 4.613 6.566 1 95.06 79 ALA B O 1
ATOM 1714 N N . ARG B 1 80 ? -4.473 5.102 6.008 1 97.5 80 ARG B N 1
ATOM 1715 C CA . ARG B 1 80 ? -4.078 5.738 7.262 1 97.5 80 ARG B CA 1
ATOM 1716 C C . ARG B 1 80 ? -3.516 7.133 7.012 1 97.5 80 ARG B C 1
ATOM 1718 O O . ARG B 1 80 ? -2.988 7.41 5.934 1 97.5 80 ARG B O 1
ATOM 1725 N N . TYR B 1 81 ? -3.572 7.977 8.039 1 98.31 81 TYR B N 1
ATOM 1726 C CA . TYR B 1 81 ? -3.195 9.367 7.824 1 98.31 81 TYR B CA 1
ATOM 1727 C C . TYR B 1 81 ? -2.213 9.836 8.891 1 98.31 81 TYR B C 1
ATOM 1729 O O . TYR B 1 81 ? -2.291 9.406 10.047 1 98.31 81 TYR B O 1
ATOM 1737 N N . GLU B 1 82 ? -1.346 10.75 8.438 1 98.44 82 GLU B N 1
ATOM 1738 C CA . GLU B 1 82 ? -0.375 11.32 9.375 1 98.44 82 GLU B CA 1
ATOM 1739 C C . GLU B 1 82 ? -0.071 12.773 9.031 1 98.44 82 GLU B C 1
ATOM 1741 O O . GLU B 1 82 ? -0.223 13.195 7.883 1 98.44 82 GLU B O 1
ATOM 1746 N N . SER B 1 83 ? 0.418 13.5 10.078 1 97.12 83 SER B N 1
ATOM 1747 C CA . SER B 1 83 ? 0.738 14.914 9.891 1 97.12 83 SER B CA 1
ATOM 1748 C C . SER B 1 83 ? 2.232 15.117 9.664 1 97.12 83 SER B C 1
ATOM 1750 O O . SER B 1 83 ? 2.662 16.203 9.266 1 97.12 83 SER B O 1
ATOM 1752 N N . ARG B 1 84 ? 2.977 14.125 9.961 1 96.69 84 ARG B N 1
ATOM 1753 C CA . ARG B 1 84 ? 4.398 14.203 9.641 1 96.69 84 ARG B CA 1
ATOM 1754 C C . ARG B 1 84 ? 4.633 14.047 8.148 1 96.69 84 ARG B C 1
ATOM 1756 O O . ARG B 1 84 ? 4.461 12.953 7.598 1 96.69 84 ARG B O 1
ATOM 1763 N N . VAL B 1 85 ? 5.035 15.125 7.504 1 95.69 85 VAL B N 1
ATOM 1764 C CA . VAL B 1 85 ? 5.152 15.133 6.047 1 95.69 85 VAL B CA 1
ATOM 1765 C C . VAL B 1 85 ? 6.48 15.766 5.641 1 95.69 85 VAL B C 1
ATOM 1767 O O . VAL B 1 85 ? 7.07 16.531 6.402 1 95.69 85 VAL B O 1
ATOM 1770 N N . GLY B 1 86 ? 6.984 15.352 4.465 1 92.88 86 GLY B N 1
ATOM 1771 C CA . GLY B 1 86 ? 8.031 16.094 3.779 1 92.88 86 GLY B CA 1
ATOM 1772 C C . GLY B 1 86 ? 9.422 15.766 4.281 1 92.88 86 GLY B C 1
ATOM 1773 O O . GLY B 1 86 ? 10.383 16.469 3.971 1 92.88 86 GLY B O 1
ATOM 1774 N N . ASP B 1 87 ? 9.57 14.758 5.102 1 95.5 87 ASP B N 1
ATOM 1775 C CA . ASP B 1 87 ? 10.898 14.516 5.664 1 95.5 87 ASP B CA 1
ATOM 1776 C C . ASP B 1 87 ? 11.438 13.156 5.219 1 95.5 87 ASP B C 1
ATOM 1778 O O . ASP B 1 87 ? 12.422 12.664 5.773 1 95.5 87 ASP B O 1
ATOM 1782 N N . ASN B 1 88 ? 10.773 12.523 4.301 1 97.19 88 ASN B N 1
ATOM 1783 C CA . ASN B 1 88 ? 11.188 11.266 3.682 1 97.19 88 ASN B CA 1
ATOM 1784 C C . ASN B 1 88 ? 11.273 10.133 4.703 1 97.19 88 ASN B C 1
ATOM 1786 O O . ASN B 1 88 ? 12.078 9.211 4.551 1 97.19 88 ASN B O 1
ATOM 1790 N N . HIS B 1 89 ? 10.547 10.258 5.766 1 97.88 89 HIS B N 1
ATOM 1791 C CA . HIS B 1 89 ? 10.547 9.148 6.711 1 97.88 89 HIS B CA 1
ATOM 1792 C C . HIS B 1 89 ? 9.797 7.941 6.145 1 97.88 89 HIS B C 1
ATOM 1794 O O . HIS B 1 89 ? 9.039 8.078 5.18 1 97.88 89 HIS B O 1
ATOM 1800 N N . HIS B 1 90 ? 10.07 6.762 6.727 1 97.75 90 HIS B N 1
ATOM 1801 C CA . HIS B 1 90 ? 9.484 5.492 6.32 1 97.75 90 HIS B CA 1
ATOM 1802 C C . HIS B 1 90 ? 8.648 4.887 7.441 1 97.75 90 HIS B C 1
ATOM 1804 O O . HIS B 1 90 ? 8.383 5.551 8.445 1 97.75 90 HIS B O 1
ATOM 1810 N N . HIS B 1 91 ? 8.117 3.65 7.152 1 98 91 HIS B N 1
ATOM 1811 C CA . HIS B 1 91 ? 7.18 3.102 8.125 1 98 91 HIS B CA 1
ATOM 1812 C C . HIS B 1 91 ? 7.504 1.646 8.445 1 98 91 HIS B C 1
ATOM 1814 O O . HIS B 1 91 ? 8.008 0.917 7.586 1 98 91 HIS B O 1
ATOM 1820 N N . ILE B 1 92 ? 7.27 1.282 9.648 1 97.94 92 ILE B N 1
ATOM 1821 C CA . ILE B 1 92 ? 7.266 -0.096 10.125 1 97.94 92 ILE B CA 1
ATOM 1822 C C . ILE B 1 92 ? 5.832 -0.542 10.398 1 97.94 92 ILE B C 1
ATOM 1824 O O . ILE B 1 92 ? 5.039 0.212 10.969 1 97.94 92 ILE B O 1
ATOM 1828 N N . VAL B 1 93 ? 5.512 -1.759 10 1 97.75 93 VAL B N 1
ATOM 1829 C CA . VAL B 1 93 ? 4.141 -2.23 10.148 1 97.75 93 VAL B CA 1
ATOM 1830 C C . VAL B 1 93 ? 4.133 -3.611 10.805 1 97.75 93 VAL B C 1
ATOM 1832 O O . VAL B 1 93 ? 4.871 -4.504 10.383 1 97.75 93 VAL B O 1
ATOM 1835 N N . CYS B 1 94 ? 3.324 -3.799 11.781 1 97.94 94 CYS B N 1
ATOM 1836 C CA . CYS B 1 94 ? 3.115 -5.113 12.375 1 97.94 94 CYS B CA 1
ATOM 1837 C C . CYS B 1 94 ? 2.168 -5.953 11.531 1 97.94 94 CYS B C 1
ATOM 1839 O O . CYS B 1 94 ? 1.042 -5.539 11.25 1 97.94 94 CYS B O 1
ATOM 1841 N N . ARG B 1 95 ? 2.549 -7.117 11.227 1 94.88 95 ARG B N 1
ATOM 1842 C CA . ARG B 1 95 ? 1.745 -8 10.391 1 94.88 95 ARG B CA 1
ATOM 1843 C C . ARG B 1 95 ? 0.53 -8.523 11.156 1 94.88 95 ARG B C 1
ATOM 1845 O O . ARG B 1 95 ? -0.471 -8.906 10.547 1 94.88 95 ARG B O 1
ATOM 1852 N N . SER B 1 96 ? 0.593 -8.547 12.344 1 95.5 96 SER B N 1
ATOM 1853 C CA . SER B 1 96 ? -0.438 -9.172 13.164 1 95.5 96 SER B CA 1
ATOM 1854 C C . SER B 1 96 ? -1.521 -8.172 13.555 1 95.5 96 SER B C 1
ATOM 1856 O O . SER B 1 96 ? -2.699 -8.375 13.25 1 95.5 96 SER B O 1
ATOM 1858 N N . CYS B 1 97 ? -1.193 -7.109 14.141 1 96.06 97 CYS B N 1
ATOM 1859 C CA . CYS B 1 97 ? -2.207 -6.223 14.695 1 96.06 97 CYS B CA 1
ATOM 1860 C C . CYS B 1 97 ? -2.355 -4.965 13.844 1 96.06 97 CYS B C 1
ATOM 1862 O O . CYS B 1 97 ? -3.277 -4.176 14.055 1 96.06 97 CYS B O 1
ATOM 1864 N N . GLY B 1 98 ? -1.332 -4.664 12.945 1 96.44 98 GLY B N 1
ATOM 1865 C CA . GLY B 1 98 ? -1.488 -3.592 11.977 1 96.44 98 GLY B CA 1
ATOM 1866 C C . GLY B 1 98 ? -0.951 -2.262 12.469 1 96.44 98 GLY B C 1
ATOM 1867 O O . GLY B 1 98 ? -1.03 -1.253 11.766 1 96.44 98 GLY B O 1
ATOM 1868 N N . VAL B 1 99 ? -0.359 -2.25 13.656 1 97 99 VAL B N 1
ATOM 1869 C CA . VAL B 1 99 ? 0.184 -0.995 14.164 1 97 99 VAL B CA 1
ATOM 1870 C C . VAL B 1 99 ? 1.322 -0.522 13.266 1 97 99 VAL B C 1
ATOM 1872 O O . VAL B 1 99 ? 2.072 -1.337 12.719 1 97 99 VAL B O 1
ATOM 1875 N N . ILE B 1 100 ? 1.423 0.764 13.148 1 97.81 100 ILE B N 1
ATOM 1876 C CA . ILE B 1 100 ? 2.42 1.386 12.281 1 97.81 100 ILE B CA 1
ATOM 1877 C C . ILE B 1 100 ? 3.312 2.311 13.102 1 97.81 100 ILE B C 1
ATOM 1879 O O . ILE B 1 100 ? 2.826 3.053 13.961 1 97.81 100 ILE B O 1
ATOM 1883 N N . ALA B 1 101 ? 4.602 2.326 12.883 1 97.88 101 ALA B N 1
ATOM 1884 C CA . ALA B 1 101 ? 5.559 3.25 13.484 1 97.88 101 ALA B CA 1
ATOM 1885 C C . ALA B 1 101 ? 6.41 3.93 12.422 1 97.88 101 ALA B C 1
ATOM 1887 O O . ALA B 1 101 ? 6.664 3.354 11.359 1 97.88 101 ALA B O 1
ATOM 1888 N N . ASP B 1 102 ? 6.816 5.129 12.75 1 98 102 ASP B N 1
ATOM 1889 C CA . ASP B 1 102 ? 7.707 5.875 11.867 1 98 102 ASP B CA 1
ATOM 1890 C C . ASP B 1 102 ? 9.156 5.441 12.062 1 98 102 ASP B C 1
ATOM 1892 O O . ASP B 1 102 ? 9.57 5.117 13.18 1 98 102 ASP B O 1
ATOM 1896 N N . VAL B 1 103 ? 9.852 5.496 10.977 1 97.5 103 VAL B N 1
ATOM 1897 C CA . VAL B 1 103 ? 11.305 5.34 11.031 1 97.5 103 VAL B CA 1
ATOM 1898 C C . VAL B 1 103 ? 11.969 6.387 10.141 1 97.5 103 VAL B C 1
ATOM 1900 O O . VAL B 1 103 ? 11.602 6.543 8.977 1 97.5 103 VAL B O 1
ATOM 1903 N N . ASP B 1 104 ? 12.922 7.027 10.695 1 97.38 104 ASP B N 1
ATOM 1904 C CA . ASP B 1 104 ? 13.641 8.039 9.922 1 97.38 104 ASP B CA 1
ATOM 1905 C C . ASP B 1 104 ? 14.406 7.41 8.773 1 97.38 104 ASP B C 1
ATOM 1907 O O . ASP B 1 104 ? 14.969 6.316 8.914 1 97.38 104 ASP B O 1
ATOM 1911 N N . CYS B 1 105 ? 14.422 8.078 7.66 1 96.69 105 CYS B N 1
ATOM 1912 C CA . CYS B 1 105 ? 15.258 7.629 6.555 1 96.69 105 CYS B CA 1
ATOM 1913 C C . CYS B 1 105 ? 16.734 7.711 6.926 1 96.69 105 CYS B C 1
ATOM 1915 O O . CYS B 1 105 ? 17.203 8.742 7.422 1 96.69 105 CYS B O 1
ATOM 1917 N N . ALA B 1 106 ? 17.453 6.672 6.656 1 90.75 106 ALA B N 1
ATOM 1918 C CA . ALA B 1 106 ? 18.859 6.609 7.016 1 90.75 106 ALA B CA 1
ATOM 1919 C C . ALA B 1 106 ? 19.688 7.578 6.172 1 90.75 106 ALA B C 1
ATOM 1921 O O . ALA B 1 106 ? 20.688 8.117 6.637 1 90.75 106 ALA B O 1
ATOM 1922 N N . VAL B 1 107 ? 19.203 7.844 4.98 1 91.25 107 VAL B N 1
ATOM 1923 C CA . VAL B 1 107 ? 19.953 8.664 4.031 1 91.25 107 VAL B CA 1
ATOM 1924 C C . VAL B 1 107 ? 19.516 10.125 4.16 1 91.25 107 VAL B C 1
ATOM 1926 O O . VAL B 1 107 ? 20.344 11.031 4.055 1 91.25 107 VAL B O 1
ATOM 1929 N N . GLY B 1 108 ? 18.188 10.352 4.348 1 89.56 108 GLY B N 1
ATOM 1930 C CA . GLY B 1 108 ? 17.703 11.711 4.559 1 89.56 108 GLY B CA 1
ATOM 1931 C C . GLY B 1 108 ? 16.812 12.211 3.439 1 89.56 108 GLY B C 1
ATOM 1932 O O . GLY B 1 108 ? 15.617 12.422 3.646 1 89.56 108 GLY B O 1
ATOM 1933 N N . GLU B 1 109 ? 17.359 12.312 2.248 1 93.31 109 GLU B N 1
ATOM 1934 C CA . GLU B 1 109 ? 16.562 12.922 1.182 1 93.31 109 GLU B CA 1
ATOM 1935 C C . GLU B 1 109 ? 16.141 11.875 0.154 1 93.31 109 GLU B C 1
ATOM 1937 O O . GLU B 1 109 ? 16.844 10.891 -0.074 1 93.31 109 GLU B O 1
ATOM 1942 N N . ALA B 1 110 ? 15 12.203 -0.53 1 94.19 110 ALA B N 1
ATOM 1943 C CA . ALA B 1 110 ? 14.484 11.367 -1.608 1 94.19 110 ALA B CA 1
ATOM 1944 C C . ALA B 1 110 ? 15.109 11.75 -2.947 1 94.19 110 ALA B C 1
ATOM 1946 O O . ALA B 1 110 ? 15.406 12.922 -3.188 1 94.19 110 ALA B O 1
ATOM 1947 N N . PRO B 1 111 ? 15.242 10.828 -3.818 1 93.19 111 PRO B N 1
ATOM 1948 C CA . PRO B 1 111 ? 15.188 9.383 -3.607 1 93.19 111 PRO B CA 1
ATOM 1949 C C . PRO B 1 111 ? 16.375 8.859 -2.799 1 93.19 111 PRO B C 1
ATOM 1951 O O . PRO B 1 111 ? 17.531 9.148 -3.127 1 93.19 111 PRO B O 1
ATOM 1954 N N . CYS B 1 112 ? 16.094 8 -1.824 1 96.19 112 CYS B N 1
ATOM 1955 C CA . CYS B 1 112 ? 17.125 7.633 -0.863 1 96.19 112 CYS B CA 1
ATOM 1956 C C . CYS B 1 112 ? 17.719 6.273 -1.201 1 96.19 112 CYS B C 1
ATOM 1958 O O . CYS B 1 112 ? 18.672 5.828 -0.55 1 96.19 112 CYS B O 1
ATOM 1960 N N . LEU B 1 113 ? 17.094 5.605 -2.184 1 95.25 113 LEU B N 1
ATOM 1961 C CA . LEU B 1 113 ? 17.609 4.336 -2.697 1 95.25 113 LEU B CA 1
ATOM 1962 C C . LEU B 1 113 ? 17.703 4.367 -4.219 1 95.25 113 LEU B C 1
ATOM 1964 O O . LEU B 1 113 ? 16.953 5.082 -4.879 1 95.25 113 LEU B O 1
ATOM 1968 N N . THR B 1 114 ? 18.641 3.551 -4.656 1 94.06 114 THR B N 1
ATOM 1969 C CA . THR B 1 114 ? 18.781 3.377 -6.098 1 94.06 114 THR B CA 1
ATOM 1970 C C . THR B 1 114 ? 18.297 1.997 -6.527 1 94.06 114 THR B C 1
ATOM 1972 O O . THR B 1 114 ? 18.75 0.98 -5.996 1 94.06 114 THR B O 1
ATOM 1975 N N . ALA B 1 115 ? 17.406 2.01 -7.445 1 95.44 115 ALA B N 1
ATOM 1976 C CA . ALA B 1 115 ? 16.938 0.739 -7.984 1 95.44 115 ALA B CA 1
ATOM 1977 C C . ALA B 1 115 ? 18.016 0.044 -8.805 1 95.44 115 ALA B C 1
ATOM 1979 O O . ALA B 1 115 ? 18.812 0.702 -9.469 1 95.44 115 ALA B O 1
ATOM 1980 N N . SER B 1 116 ? 18.047 -1.273 -8.773 1 94.56 116 SER B N 1
ATOM 1981 C CA . SER B 1 116 ? 19 -2.014 -9.586 1 94.56 116 SER B CA 1
ATOM 1982 C C . SER B 1 116 ? 18.766 -1.774 -11.07 1 94.56 116 SER B C 1
ATOM 1984 O O . SER B 1 116 ? 19.719 -1.77 -11.859 1 94.56 116 SER B O 1
ATOM 1986 N N . ASP B 1 117 ? 17.594 -1.634 -11.438 1 94.5 117 ASP B N 1
ATOM 1987 C CA . ASP B 1 117 ? 17.141 -1.285 -12.773 1 94.5 117 ASP B CA 1
ATOM 1988 C C . ASP B 1 117 ? 15.922 -0.357 -12.711 1 94.5 117 ASP B C 1
ATOM 1990 O O . ASP B 1 117 ? 14.891 -0.718 -12.148 1 94.5 117 ASP B O 1
ATOM 1994 N N . HIS B 1 118 ? 15.992 0.741 -13.391 1 93.75 118 HIS B N 1
ATOM 1995 C CA . HIS B 1 118 ? 14.891 1.7 -13.289 1 93.75 118 HIS B CA 1
ATOM 1996 C C . HIS B 1 118 ? 13.867 1.482 -14.398 1 93.75 118 HIS B C 1
ATOM 1998 O O . HIS B 1 118 ? 12.812 2.111 -14.406 1 93.75 118 HIS B O 1
ATOM 2004 N N . ASN B 1 119 ? 14.164 0.661 -15.312 1 94.62 119 ASN B N 1
ATOM 2005 C CA . ASN B 1 119 ? 13.227 0.29 -16.359 1 94.62 119 ASN B CA 1
ATOM 2006 C C . ASN B 1 119 ? 12.797 1.502 -17.188 1 94.62 119 ASN B C 1
ATOM 2008 O O . ASN B 1 119 ? 11.641 1.594 -17.609 1 94.62 119 ASN B O 1
ATOM 2012 N N . GLY B 1 120 ? 13.68 2.508 -17.312 1 96.38 120 GLY B N 1
ATOM 2013 C CA . GLY B 1 120 ? 13.391 3.699 -18.109 1 96.38 120 GLY B CA 1
ATOM 2014 C C . GLY B 1 120 ? 12.578 4.73 -17.344 1 96.38 120 GLY B C 1
ATOM 2015 O O . GLY B 1 120 ? 12.234 5.781 -17.891 1 96.38 120 GLY B O 1
ATOM 2016 N N . PHE B 1 121 ? 12.25 4.508 -16.172 1 97.5 121 PHE B N 1
ATOM 2017 C CA . PHE B 1 121 ? 11.453 5.438 -15.375 1 97.5 121 PHE B CA 1
ATOM 2018 C C . PHE B 1 121 ? 12.312 6.609 -14.906 1 97.5 121 PHE B C 1
ATOM 2020 O O . PHE B 1 121 ? 13.508 6.453 -14.664 1 97.5 121 PHE B O 1
ATOM 2027 N N . LEU B 1 122 ? 11.703 7.746 -14.727 1 97.19 122 LEU B N 1
ATOM 2028 C CA . LEU B 1 122 ? 12.266 8.844 -13.953 1 97.19 122 LEU B CA 1
ATOM 2029 C C . LEU B 1 122 ? 11.797 8.781 -12.5 1 97.19 122 LEU B C 1
ATOM 2031 O O . LEU B 1 122 ? 10.68 9.188 -12.18 1 97.19 122 LEU B O 1
ATOM 2035 N N . LEU B 1 123 ? 12.672 8.312 -11.648 1 97.38 123 LEU B N 1
ATOM 2036 C CA . LEU B 1 123 ? 12.312 8.016 -10.273 1 97.38 123 LEU B CA 1
ATOM 2037 C C . LEU B 1 123 ? 12.539 9.227 -9.375 1 97.38 123 LEU B C 1
ATOM 2039 O O . LEU B 1 123 ? 13.523 9.953 -9.539 1 97.38 123 LEU B O 1
ATOM 2043 N N . ASP B 1 124 ? 11.656 9.383 -8.383 1 96.81 124 ASP B N 1
ATOM 2044 C CA . ASP B 1 124 ? 11.836 10.531 -7.492 1 96.81 124 ASP B CA 1
ATOM 2045 C C . ASP B 1 124 ? 11.664 10.117 -6.031 1 96.81 124 ASP B C 1
ATOM 2047 O O . ASP B 1 124 ? 11.945 10.906 -5.125 1 96.81 124 ASP B O 1
ATOM 2051 N N . GLU B 1 125 ? 11.297 8.898 -5.828 1 97 125 GLU B N 1
ATOM 2052 C CA . GLU B 1 125 ? 11.07 8.469 -4.449 1 97 125 GLU B CA 1
ATOM 2053 C C . GLU B 1 125 ? 11.289 6.969 -4.293 1 97 125 GLU B C 1
ATOM 2055 O O . GLU B 1 125 ? 10.977 6.195 -5.199 1 97 125 GLU B O 1
ATOM 2060 N N . ALA B 1 126 ? 11.867 6.594 -3.232 1 97.06 126 ALA B N 1
ATOM 2061 C CA . ALA B 1 126 ? 11.852 5.215 -2.746 1 97.06 126 ALA B CA 1
ATOM 2062 C C . ALA B 1 126 ? 11.094 5.105 -1.428 1 97.06 126 ALA B C 1
ATOM 2064 O O . ALA B 1 126 ? 11.562 5.59 -0.393 1 97.06 126 ALA B O 1
ATOM 2065 N N . GLU B 1 127 ? 9.961 4.48 -1.482 1 96.75 127 GLU B N 1
ATOM 2066 C CA . GLU B 1 127 ? 9.18 4.223 -0.276 1 96.75 127 GLU B CA 1
ATOM 2067 C C . GLU B 1 127 ? 9.531 2.869 0.331 1 96.75 127 GLU B C 1
ATOM 2069 O O . GLU B 1 127 ? 9.516 1.848 -0.359 1 96.75 127 GLU B O 1
ATOM 2074 N N . VAL B 1 128 ? 9.836 2.906 1.63 1 97.19 128 VAL B N 1
ATOM 2075 C CA . VAL B 1 128 ? 10.203 1.657 2.289 1 97.19 128 VAL B CA 1
ATOM 2076 C C . VAL B 1 128 ? 9.188 1.331 3.383 1 97.19 128 VAL B C 1
ATOM 2078 O O . VAL B 1 128 ? 8.859 2.188 4.207 1 97.19 128 VAL B O 1
ATOM 2081 N N . ILE B 1 129 ? 8.688 0.139 3.355 1 97.25 129 ILE B N 1
ATOM 2082 C CA . ILE B 1 129 ? 7.863 -0.396 4.434 1 97.25 129 ILE B CA 1
ATOM 2083 C C . ILE B 1 129 ? 8.562 -1.6 5.066 1 97.25 129 ILE B C 1
ATOM 2085 O O . ILE B 1 129 ? 8.789 -2.613 4.402 1 97.25 129 ILE B O 1
ATOM 2089 N N . TYR B 1 130 ? 8.891 -1.482 6.297 1 97.94 130 TYR B N 1
ATOM 2090 C CA . TYR B 1 130 ? 9.43 -2.605 7.055 1 97.94 130 TYR B CA 1
ATOM 2091 C C . TYR B 1 130 ? 8.312 -3.418 7.695 1 97.94 130 TYR B C 1
ATOM 2093 O O . TYR B 1 130 ? 7.445 -2.867 8.375 1 97.94 130 TYR B O 1
ATOM 2101 N N . TRP B 1 131 ? 8.352 -4.695 7.477 1 97.44 131 TRP B N 1
ATOM 2102 C CA . TRP B 1 131 ? 7.332 -5.582 8.016 1 97.44 131 TRP B CA 1
ATOM 2103 C C . TRP B 1 131 ? 7.902 -6.461 9.125 1 97.44 131 TRP B C 1
ATOM 2105 O O . TRP B 1 131 ? 9.031 -6.949 9.023 1 97.44 131 TRP B O 1
ATOM 2115 N N . GLY B 1 132 ? 7.145 -6.703 10.109 1 97.5 132 GLY B N 1
ATOM 2116 C CA . GLY B 1 132 ? 7.508 -7.586 11.203 1 97.5 132 GLY B CA 1
ATOM 2117 C C . GLY B 1 132 ? 6.422 -7.707 12.258 1 97.5 132 GLY B C 1
ATOM 2118 O O . GLY B 1 132 ? 5.234 -7.594 11.953 1 97.5 132 GLY B O 1
ATOM 2119 N N . LEU B 1 133 ? 6.844 -8.125 13.461 1 98 133 LEU B N 1
ATOM 2120 C CA . LEU B 1 133 ? 5.941 -8.219 14.609 1 98 133 LEU B CA 1
ATOM 2121 C C . LEU B 1 133 ? 6.316 -7.199 15.68 1 98 133 LEU B C 1
ATOM 2123 O O . LEU B 1 133 ? 7.492 -7.07 16.031 1 98 133 LEU B O 1
ATOM 2127 N N . CYS B 1 134 ? 5.363 -6.5 16.125 1 97.88 134 CYS B N 1
ATOM 2128 C CA . CYS B 1 134 ? 5.629 -5.543 17.203 1 97.88 134 CYS B CA 1
ATOM 2129 C C . CYS B 1 134 ? 5.887 -6.262 18.516 1 97.88 134 CYS B C 1
ATOM 2131 O O . CYS B 1 134 ? 5.617 -7.457 18.641 1 97.88 134 CYS B O 1
ATOM 2133 N N . PRO B 1 135 ? 6.359 -5.52 19.516 1 96.31 135 PRO B N 1
ATOM 2134 C CA . PRO B 1 135 ? 6.707 -6.164 20.781 1 96.31 135 PRO B CA 1
ATOM 2135 C C . PRO B 1 135 ? 5.523 -6.891 21.422 1 96.31 135 PRO B C 1
ATOM 2137 O O . PRO B 1 135 ? 5.688 -7.988 21.953 1 96.31 135 PRO B O 1
ATOM 2140 N N . ASP B 1 136 ? 4.309 -6.367 21.375 1 96.12 136 ASP B N 1
ATOM 2141 C CA . ASP B 1 136 ? 3.123 -6.969 21.984 1 96.12 136 ASP B CA 1
ATOM 2142 C C . ASP B 1 136 ? 2.752 -8.273 21.281 1 96.12 136 ASP B C 1
ATOM 2144 O O . ASP B 1 136 ? 2.348 -9.242 21.922 1 96.12 136 ASP B O 1
ATOM 2148 N N . CYS B 1 137 ? 2.908 -8.312 20 1 96.44 137 CYS B N 1
ATOM 2149 C CA . CYS B 1 137 ? 2.518 -9.477 19.219 1 96.44 137 CYS B CA 1
ATOM 2150 C C . CYS B 1 137 ? 3.631 -10.516 19.203 1 96.44 137 CYS B C 1
ATOM 2152 O O . CYS B 1 137 ? 3.373 -11.703 18.969 1 96.44 137 CYS B O 1
ATOM 2154 N N . SER B 1 138 ? 4.879 -10.039 19.266 1 90.75 138 SER B N 1
ATOM 2155 C CA . SER B 1 138 ? 5.996 -10.977 19.219 1 90.75 138 SER B CA 1
ATOM 2156 C C . SER B 1 138 ? 6.055 -11.828 20.484 1 90.75 138 SER B C 1
ATOM 2158 O O . SER B 1 138 ? 6.555 -12.953 20.469 1 90.75 138 SER B O 1
ATOM 2160 N N . ILE B 1 139 ? 5.727 -11.297 21.578 1 82.81 139 ILE B N 1
ATOM 2161 C CA . ILE B 1 139 ? 5.703 -12.039 22.828 1 82.81 139 ILE B CA 1
ATOM 2162 C C . ILE B 1 139 ? 4.609 -13.102 22.781 1 82.81 139 ILE B C 1
ATOM 2164 O O . ILE B 1 139 ? 4.805 -14.227 23.25 1 82.81 139 ILE B O 1
ATOM 2168 N N . SER B 1 140 ? 3.523 -12.727 22.203 1 68 140 SER B N 1
ATOM 2169 C CA . SER B 1 140 ? 2.404 -13.664 22.141 1 68 140 SER B CA 1
ATOM 2170 C C . SER B 1 140 ? 2.701 -14.82 21.203 1 68 140 SER B C 1
ATOM 2172 O O . SER B 1 140 ? 2.227 -15.938 21.406 1 68 140 SER B O 1
ATOM 2174 N N . ASP B 1 141 ? 3.375 -14.586 20.125 1 61.91 141 ASP B N 1
ATOM 2175 C CA . ASP B 1 141 ? 3.688 -15.625 19.156 1 61.91 141 ASP B CA 1
ATOM 2176 C C . ASP B 1 141 ? 4.715 -16.609 19.703 1 61.91 141 ASP B C 1
ATOM 2178 O O . ASP B 1 141 ? 4.684 -17.797 19.391 1 61.91 141 ASP B O 1
ATOM 2182 N N . THR B 1 142 ? 5.664 -16.188 20.469 1 55.34 142 THR B N 1
ATOM 2183 C CA . THR B 1 142 ? 6.586 -17.125 21.109 1 55.34 142 THR B CA 1
ATOM 2184 C C . THR B 1 142 ? 5.836 -18.062 22.047 1 55.34 142 THR B C 1
ATOM 2186 O O . THR B 1 142 ? 6.238 -19.219 22.219 1 55.34 142 THR B O 1
ATOM 2189 N N . SER B 1 143 ? 4.824 -17.531 22.562 1 48.09 143 SER B N 1
ATOM 2190 C CA . SER B 1 143 ? 4.145 -18.484 23.438 1 48.09 143 SER B CA 1
ATOM 2191 C C . SER B 1 143 ? 3.438 -19.562 22.625 1 48.09 143 SER B C 1
ATOM 2193 O O . SER B 1 143 ? 3.111 -20.625 23.156 1 48.09 143 SER B O 1
ATOM 2195 N N . ARG B 1 144 ? 3.121 -19.328 21.391 1 45.25 144 ARG B N 1
ATOM 2196 C CA . ARG B 1 144 ? 2.379 -20.359 20.688 1 45.25 144 ARG B CA 1
ATOM 2197 C C . ARG B 1 144 ? 3.32 -21.422 20.125 1 45.25 144 ARG B C 1
ATOM 2199 O O . ARG B 1 144 ? 2.871 -22.422 19.578 1 45.25 144 ARG B O 1
ATOM 2206 N N . SER B 1 145 ? 4.551 -21.188 19.969 1 43.94 145 SER B N 1
ATOM 2207 C CA . SER B 1 145 ? 5.371 -22.219 19.344 1 43.94 145 SER B CA 1
ATOM 2208 C C . SER B 1 145 ? 5.73 -23.312 20.359 1 43.94 145 SER B C 1
ATOM 2210 O O . SER B 1 145 ? 6.48 -24.234 20.031 1 43.94 145 SER B O 1
ATOM 2212 N N . HIS B 1 146 ? 5.797 -22.906 21.609 1 40.72 146 HIS B N 1
ATOM 2213 C CA . HIS B 1 146 ? 6.188 -24.062 22.438 1 40.72 146 HIS B CA 1
ATOM 2214 C C . HIS B 1 146 ? 5.043 -25.062 22.562 1 40.72 146 HIS B C 1
ATOM 2216 O O . HIS B 1 146 ? 3.998 -24.75 23.141 1 40.72 146 HIS B O 1
ATOM 2222 N N . PRO B 1 147 ? 4.988 -26.031 21.609 1 33.28 147 PRO B N 1
ATOM 2223 C CA . PRO B 1 147 ? 4.164 -27.172 22.031 1 33.28 147 PRO B CA 1
ATOM 2224 C C . PRO B 1 147 ? 4.648 -27.797 23.344 1 33.28 147 PRO B C 1
ATOM 2226 O O . PRO B 1 147 ? 5.832 -27.688 23.672 1 33.28 147 PRO B O 1
#

Foldseek 3Di:
DPPPPPQCVVCVVLVHDDDLLLSLLLVLQAVDPFDALVSSVVSSCVVVVPDDSVNNVVSQVVCCVSFQKPWDAPPPGHITIHRDTDFQWAWEAEPPPGDIDIGHQPQTAPPRDDDPDPPPDDGTHDYDYHYHHDPVVVVVVVVVPPD/DPPPPPQCVVCVVLVHDDDLLLSLLLVLQAVDPFDALVSSVVSSCVVVVPDDSVNNVVSQVVCCVSFQKPWDAPPPGHITIHRDTDFQWAWEAEPPPGDIDIGHDPQTAPPRDDDPDPPPDDGTHDYDYHYHHDPVVVVVVVVVPPD

Nearest PDB structures (foldseek):
  3eyy-assembly1_B  TM=7.508E-01  e=2.710E-08  Streptomyces coelicolor
  2xig-assembly1_C  TM=7.336E-01  e=3.065E-08  Helicobacter pylori 26695
  2xig-assembly2_A  TM=7.364E-01  e=3.821E-07  Helicobacter pylori 26695
  5nbc-assembly1_C  TM=7.750E-01  e=1.230E-06  Francisella tularensis
  4ray-assembly1_A  TM=5.667E-01  e=2.641E-07  Magnetospirillum gryphiswaldense MSR-1 v2

Organism: Mycobacterium bovis (strain ATCC BAA-935 / AF2122/97) (NCBI:txid233413)

Radius of gyration: 21.73 Å; Cα contacts (8 Å, |Δi|>4): 464; chains: 2; bounding box: 44×60×48 Å

Sequence (294 aa):
MSSIPDYAEQLRTADLRVTRPRVAVLEAVNAHPHADTETIFGAVRFALPDVSRQAVYDVLHALTAAGLVRKIQPSGSVARYESRVGDNHHHIVCRSCGVIADVDCAVGEAPCLTASDHNGFLLDEAEVIYWGLCPDCSISDTSRSHPMSSIPDYAEQLRTADLRVTRPRVAVLEAVNAHPHADTETIFGAVRFALPDVSRQAVYDVLHALTAAGLVRKIQPSGSVARYESRVGDNHHHIVCRSCGVIADVDCAVGEAPCLTASDHNGFLLDEAEVIYWGLCPDCSISDTSRSHP

InterPro domains:
  IPR002481 Ferric-uptake regulator [PF01475] (14-110)
  IPR002481 Ferric-uptake regulator [PTHR33202] (6-139)
  IPR002481 Ferric-uptake regulator [cd07153] (20-134)
  IPR036388 Winged helix-like DNA-binding domain superfamily [G3DSA:1.10.10.10] (5-83)
  IPR036390 Winged helix DNA-binding domain superfamily [SSF46785] (6-136)
  IPR043135 Ferric-uptake regulator, C-terminal domain [G3DSA:3.30.1490.190] (86-146)

Secondary structure (DSSP, 8-state):
------HHHHHHHTT----HHHHHHHHHHHHSTTEEHHHHHHHHHHH-TT--HHHHHHHHHHHHHTTSSEEE--TTS--EEES--SS--EEEEETTT--EEEE--SS-SSS-S--S--TT-EEEEEEEEEEEE-HHHHHHHHHHH--/------HHHHHHHTT----HHHHHHHHHHHHSTTEEHHHHHHHHHHH-TT--HHHHHHHHHHHHHTTSSEEE--TTS--EEES--SS--EEEEETTT--EEEE--SS-SSS-S--S--TT-EEEEEEEEEEEE-HHHHHHHHHHS--